Protein AF-A0A8S8Z8A1-F1 (afdb_monomer_lite)

Foldseek 3Di:
DDLPPVVLVVLLVVQVVVQQDDPVPDNGGDPKDKDKDWDAQVDPVCLSVLLSVLVNCVVQDVLQKAWEFEDEFEQDDPVRDTDCVRVLVSLVSSVVSVDQHAAYEYEYQDFDDLVSLVVNCVSSVYDSLRDAYQHDDPDPLCRVVSCVVSCVVVSNCVSNVNDDDPDDVVVVVSVVLVVLLNPQDAADEDEDEDQCLVDCVVCVVVVVVVCVVQSVVSHDYDYHYHNNVCVDPVNVVVVVPPDPPDDDDDDDDDDDDDDDDDDDDDDDDPDDDDDDPDDDDDDDDDDDDDDDDDDDDDDDDDDDDDDDDDDDDDDDDDDDDDDDDDDDDDDDDDDDDDDDDDDDTGMIMMMGD

Secondary structure (DSSP, 8-state):
--IIIIIHHHHHHHHHHHHT--SSS-SSPPS-EEEEE-S-TT-TTTHHHHHHHHHHHHHH-GGGEEEEEEEE--EETTTTEE--HHHHHHHHHHHHTT---SEEEEE-SSPPPHHHHHHHHHHHT--STTEEEE---SSTTHHHHHHHHTTHHHHHHHHHTPPPPS--HHHHHHHHHHHHHHT--SEEEEEEEES-TT-GGGGHHHHHHHHHHHHHTT-EEEEEEEEGGGGSHHHHHHHTTS----S----------PPPPP-------------------------------------------------------------------------------------EEEEE-

Sequence (353 aa):
MQVIPHITDEIQDWIERVAHQSSDGNNGTPDACVIELGGTVGDIESAPFIEALRQFQFRVGRENICFVHVS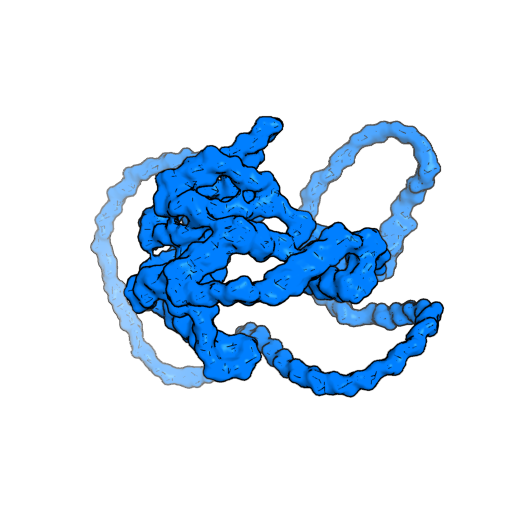LVPVMGPVGEQKTKPTQHTVKELRGLGIIPDILVCRSENPLHDDTRSKLAAFCHVSEEAVVSAHDVSNIYRVPLMFDEQGVSSVLAERFGFELAAERSLLDEWTAMADRVDNVDEEIHIAMVGKYTGLSDSYLSVIKALQHSSYAVNRKLVIDWIESAELDDETGRLRRRGPRQCLGDAQERGRHPRPGGIRKEGNRRQDSRRRVTRGRTRYHTSASASAYKSQQSSSAATCWGWRERTPRSSTRTPRTQPSSSCRKSRRRTWVEPCGSAPSRHRSWWMIAR

Structure (mmCIF, N/CA/C/O backbone):
data_AF-A0A8S8Z8A1-F1
#
_entry.id   AF-A0A8S8Z8A1-F1
#
loop_
_atom_site.group_PDB
_atom_site.id
_atom_site.type_symbol
_atom_site.label_atom_id
_atom_site.label_alt_id
_atom_site.label_comp_id
_atom_site.label_asym_id
_atom_site.label_entity_id
_atom_site.label_seq_id
_atom_site.pdbx_PDB_ins_code
_atom_site.Cartn_x
_atom_site.Cartn_y
_atom_site.Cartn_z
_atom_site.occupancy
_atom_site.B_iso_or_equiv
_atom_site.auth_seq_id
_atom_site.auth_comp_id
_atom_site.auth_asym_id
_atom_site.auth_atom_id
_atom_site.pdbx_PDB_model_num
ATOM 1 N N . MET A 1 1 ? -4.676 32.050 15.147 1.00 73.06 1 MET A N 1
ATOM 2 C CA . MET A 1 1 ? -4.643 30.809 14.353 1.00 73.06 1 MET A CA 1
ATOM 3 C C . MET A 1 1 ? -3.601 29.892 14.977 1.00 73.06 1 MET A C 1
ATOM 5 O O . MET A 1 1 ? -2.514 30.360 15.299 1.00 73.06 1 MET A O 1
ATOM 9 N N . GLN A 1 2 ? -3.989 28.659 15.283 1.00 90.31 2 GLN A N 1
ATOM 10 C CA . GLN A 1 2 ? -3.219 27.647 16.019 1.00 90.31 2 GLN A CA 1
ATOM 11 C C . GLN A 1 2 ? -3.341 26.319 15.269 1.00 90.31 2 GLN A C 1
ATOM 13 O O . GLN A 1 2 ? -4.332 26.133 14.568 1.00 90.31 2 GLN A O 1
ATOM 18 N N . VAL A 1 3 ? -2.388 25.397 15.447 1.00 89.69 3 VAL A N 1
ATOM 19 C CA . VAL A 1 3 ? -2.446 24.069 14.804 1.00 89.69 3 VAL A CA 1
ATOM 20 C C . VAL A 1 3 ? -3.729 23.333 15.195 1.00 89.69 3 VAL A C 1
ATOM 22 O O . VAL A 1 3 ? -4.469 22.891 14.328 1.00 89.69 3 VAL A O 1
ATOM 25 N N . ILE A 1 4 ? -4.041 23.297 16.488 1.00 92.31 4 ILE A N 1
ATOM 26 C CA . ILE A 1 4 ? -5.303 22.764 17.002 1.00 92.31 4 ILE A CA 1
ATOM 27 C C . ILE A 1 4 ? -6.127 23.952 17.526 1.00 92.31 4 ILE A C 1
ATOM 29 O O . ILE A 1 4 ? -5.567 24.777 18.254 1.00 92.31 4 ILE A O 1
ATOM 33 N N . PRO A 1 5 ? -7.416 24.092 17.174 1.00 93.19 5 PRO A N 1
ATOM 34 C CA . PRO A 1 5 ? -8.170 23.225 16.266 1.00 93.19 5 PRO A CA 1
ATOM 35 C C . PRO A 1 5 ? -8.083 23.659 14.787 1.00 93.19 5 PRO A C 1
ATOM 37 O O . PRO A 1 5 ? -8.370 22.872 13.904 1.00 93.19 5 PRO A O 1
ATOM 40 N N . HIS A 1 6 ? -7.619 24.877 14.481 1.00 96.00 6 HIS A N 1
ATOM 41 C CA . HIS A 1 6 ? -7.797 25.471 13.146 1.00 96.00 6 HIS A CA 1
ATOM 42 C C . HIS A 1 6 ? -7.207 24.663 11.974 1.00 96.00 6 HIS A C 1
ATOM 44 O O . HIS A 1 6 ? -7.837 24.596 10.931 1.00 96.00 6 HIS A O 1
ATOM 50 N N . ILE A 1 7 ? -6.010 24.072 12.093 1.00 95.81 7 ILE A N 1
ATOM 51 C CA . ILE A 1 7 ? -5.450 23.253 10.997 1.00 95.81 7 ILE A CA 1
ATOM 52 C C . ILE A 1 7 ? -6.121 21.880 10.960 1.00 95.81 7 ILE A C 1
ATOM 54 O O . ILE A 1 7 ? -6.393 21.358 9.883 1.00 95.81 7 ILE A O 1
ATOM 58 N N . THR A 1 8 ? -6.392 21.294 12.127 1.00 96.25 8 THR A N 1
ATOM 59 C CA . THR A 1 8 ? -7.046 19.985 12.214 1.00 96.25 8 THR A CA 1
ATOM 60 C C . THR A 1 8 ? -8.482 20.027 11.704 1.00 96.25 8 THR A C 1
ATOM 62 O O . THR A 1 8 ? -8.920 19.056 11.096 1.00 96.25 8 THR A O 1
ATOM 65 N N . ASP A 1 9 ? -9.194 21.135 11.900 1.00 96.50 9 ASP A N 1
ATOM 66 C CA . ASP A 1 9 ? -10.550 21.352 11.390 1.00 96.50 9 ASP A CA 1
ATOM 67 C C . ASP A 1 9 ? -10.538 21.468 9.863 1.00 96.50 9 ASP A C 1
ATOM 69 O O . ASP A 1 9 ? -11.263 20.742 9.198 1.00 96.50 9 ASP A O 1
ATOM 73 N N . GLU A 1 10 ? -9.632 22.267 9.287 1.00 97.19 10 GLU A N 1
ATOM 74 C CA . GLU A 1 10 ? -9.506 22.388 7.825 1.00 97.19 10 GLU A CA 1
ATOM 75 C C . GLU A 1 10 ? -9.173 21.048 7.146 1.00 97.19 10 GLU A C 1
ATOM 77 O O . GLU A 1 10 ? -9.651 20.770 6.045 1.00 97.19 10 GLU A O 1
ATOM 82 N N . ILE A 1 11 ? -8.369 20.194 7.796 1.00 96.31 11 ILE A N 1
ATOM 83 C CA . ILE A 1 11 ? -8.084 18.836 7.306 1.00 96.31 11 ILE A CA 1
ATOM 84 C C . ILE A 1 11 ? -9.351 17.969 7.353 1.00 96.31 11 ILE A C 1
ATOM 86 O O . ILE A 1 11 ? -9.660 17.307 6.363 1.00 96.31 11 ILE A O 1
ATOM 90 N N . GLN A 1 12 ? -10.086 17.978 8.471 1.00 95.88 12 GLN A N 1
ATOM 91 C CA . GLN A 1 12 ? -11.334 17.218 8.630 1.00 95.88 12 GLN A CA 1
ATOM 92 C C . GLN A 1 12 ? -12.384 17.648 7.599 1.00 95.88 12 GLN A C 1
ATOM 94 O O . GLN A 1 12 ? -12.937 16.811 6.890 1.00 95.88 12 GLN A O 1
ATOM 99 N N . ASP A 1 13 ? -12.586 18.952 7.440 1.00 96.19 13 ASP A N 1
ATOM 100 C CA . ASP A 1 13 ? -13.569 19.509 6.513 1.00 96.19 13 ASP A CA 1
ATOM 101 C C . ASP A 1 13 ? -13.181 19.235 5.048 1.00 96.19 13 ASP A C 1
ATOM 103 O O . ASP A 1 13 ? -14.040 19.070 4.177 1.00 96.19 13 ASP A O 1
ATOM 107 N N . TRP A 1 14 ? -11.877 19.153 4.743 1.00 95.75 14 TRP A N 1
ATOM 108 C CA . TRP A 1 14 ? -11.411 18.721 3.425 1.00 95.75 14 TRP A CA 1
ATOM 109 C C . TRP A 1 14 ? -11.713 17.246 3.161 1.00 95.75 14 TRP A C 1
ATOM 111 O O . TRP A 1 14 ? -12.177 16.927 2.066 1.00 95.75 14 TRP A O 1
ATOM 121 N N . ILE A 1 15 ? -11.495 16.379 4.153 1.00 94.44 15 ILE A N 1
ATOM 122 C CA . ILE A 1 15 ? -11.811 14.949 4.071 1.00 94.44 15 ILE A CA 1
ATOM 123 C C . ILE A 1 15 ? -13.308 14.742 3.808 1.00 94.44 15 ILE A C 1
ATOM 125 O O . ILE A 1 15 ? -13.654 14.080 2.833 1.00 94.44 15 ILE A O 1
ATOM 129 N N . GLU A 1 16 ? -14.190 15.359 4.601 1.00 92.31 16 GLU A N 1
ATOM 130 C CA . GLU A 1 16 ? -15.650 15.238 4.428 1.00 92.31 16 GLU A CA 1
ATOM 131 C C . GLU A 1 16 ? -16.099 15.716 3.045 1.00 92.31 16 GLU A C 1
ATOM 133 O O . GLU A 1 16 ? -16.872 15.056 2.349 1.00 92.31 16 GLU A O 1
ATOM 138 N N . ARG A 1 17 ? -15.570 16.859 2.598 1.00 92.56 17 ARG A N 1
ATOM 139 C CA . ARG A 1 17 ? -15.921 17.418 1.294 1.00 92.56 17 ARG A CA 1
ATOM 140 C C . ARG A 1 17 ? -15.536 16.494 0.140 1.00 92.56 17 ARG A C 1
ATOM 142 O O . ARG A 1 17 ? -16.286 16.428 -0.829 1.00 92.56 17 ARG A O 1
ATOM 149 N N . VAL A 1 18 ? -14.378 15.836 0.207 1.00 91.44 18 VAL A N 1
ATOM 150 C CA . VAL A 1 18 ? -13.929 14.902 -0.840 1.00 91.44 18 VAL A CA 1
ATOM 151 C C . VAL A 1 18 ? -14.685 13.578 -0.759 1.00 91.44 18 VAL A C 1
ATOM 153 O O . VAL A 1 18 ? -15.031 13.035 -1.803 1.00 91.44 18 VAL A O 1
ATOM 156 N N . ALA A 1 19 ? -15.016 13.100 0.443 1.00 90.69 19 ALA A N 1
ATOM 157 C CA . ALA A 1 19 ? -15.813 11.887 0.628 1.00 90.69 19 ALA A CA 1
ATOM 158 C C . ALA A 1 19 ? -17.196 11.979 -0.042 1.00 90.69 19 ALA A C 1
ATOM 160 O O . ALA A 1 19 ? -17.712 10.977 -0.522 1.00 90.69 19 ALA A O 1
ATOM 161 N N . HIS A 1 20 ? -17.766 13.185 -0.155 1.00 88.94 20 HIS A N 1
ATOM 162 C CA . HIS A 1 20 ? -19.041 13.417 -0.841 1.00 88.94 20 HIS A CA 1
ATOM 163 C C . HIS A 1 20 ? -18.931 13.741 -2.341 1.00 88.94 20 HIS A C 1
ATOM 165 O O . HIS A 1 20 ? -19.949 13.984 -2.989 1.00 88.94 20 HIS A O 1
ATOM 171 N N . GLN A 1 21 ? -17.725 13.772 -2.912 1.00 87.94 21 GLN A N 1
ATOM 172 C CA . GLN A 1 21 ? -17.521 14.061 -4.332 1.00 87.94 21 GLN A CA 1
ATOM 173 C C . GLN A 1 21 ? -17.281 12.778 -5.117 1.00 87.94 21 GLN A C 1
ATOM 175 O O . GLN A 1 21 ? -16.250 12.127 -4.952 1.00 87.94 21 GLN A O 1
ATOM 180 N N . SER A 1 22 ? -18.193 12.446 -6.034 1.00 86.38 22 SER A N 1
ATOM 181 C CA . SER A 1 22 ? -17.926 11.356 -6.967 1.00 86.38 22 SER A CA 1
ATOM 182 C C . SER A 1 22 ? -16.870 11.735 -8.003 1.00 86.38 22 SER A C 1
ATOM 184 O O . SER A 1 22 ? -16.839 12.852 -8.525 1.00 86.38 22 SER A O 1
ATOM 186 N N . SER A 1 23 ? -16.029 10.760 -8.337 1.00 80.25 23 SER A N 1
ATOM 187 C CA . SER A 1 23 ? -15.010 10.858 -9.385 1.00 80.25 23 SER A CA 1
ATOM 188 C C . SER A 1 23 ? -15.407 10.160 -10.691 1.00 80.25 23 SER A C 1
ATOM 190 O O . SER A 1 23 ? -14.777 10.398 -11.720 1.00 80.25 23 SER A O 1
ATOM 192 N N . ASP A 1 24 ? -16.460 9.338 -10.680 1.00 80.62 24 ASP A N 1
ATOM 193 C CA . ASP A 1 24 ? -16.900 8.526 -11.826 1.00 80.62 24 ASP A CA 1
ATOM 194 C C . ASP A 1 24 ? -17.869 9.262 -12.775 1.00 80.62 24 ASP A C 1
ATOM 196 O O . ASP A 1 24 ? -18.303 8.711 -13.786 1.00 80.62 24 ASP A O 1
ATOM 200 N N . GLY A 1 25 ? -18.188 10.524 -12.472 1.00 73.69 25 GLY A N 1
ATOM 201 C CA . GLY A 1 25 ? -19.137 11.337 -13.235 1.00 73.69 25 GLY A CA 1
ATOM 202 C C . GLY A 1 25 ? -20.608 11.041 -12.931 1.00 73.69 25 GLY A C 1
ATOM 203 O O . GLY A 1 25 ? -21.478 11.692 -13.510 1.00 73.69 25 GLY A O 1
ATOM 204 N N . ASN A 1 26 ? -20.899 10.114 -12.016 1.00 76.50 26 ASN A N 1
ATOM 205 C CA . ASN A 1 26 ? -22.233 9.924 -11.470 1.00 76.50 26 ASN A CA 1
ATOM 206 C C . ASN A 1 26 ? -22.501 10.966 -10.375 1.00 76.50 26 ASN A C 1
ATOM 208 O O . ASN A 1 26 ? -21.620 11.331 -9.603 1.00 76.50 26 ASN A O 1
ATOM 212 N N . ASN A 1 27 ? -23.750 11.416 -10.253 1.00 78.12 27 ASN A N 1
ATOM 213 C CA . ASN A 1 27 ? -24.187 12.332 -9.188 1.00 78.12 27 ASN A CA 1
ATOM 214 C C . ASN A 1 27 ? -24.388 11.630 -7.822 1.00 78.12 27 ASN A C 1
ATOM 216 O O . ASN A 1 27 ? -25.096 12.154 -6.962 1.00 78.12 27 ASN A O 1
ATOM 220 N N . GLY A 1 28 ? -23.833 10.429 -7.643 1.00 82.69 28 GLY A N 1
ATOM 221 C CA . GLY A 1 28 ? -23.935 9.658 -6.405 1.00 82.69 28 GLY A CA 1
ATOM 222 C C . GLY A 1 28 ? -22.901 10.081 -5.363 1.00 82.69 28 GLY A C 1
ATOM 223 O O . GLY A 1 28 ? -21.891 10.700 -5.688 1.00 82.69 28 GLY A O 1
ATOM 224 N N . THR A 1 29 ? -23.148 9.721 -4.108 1.00 86.19 29 THR A N 1
ATOM 225 C CA . THR A 1 29 ? -22.142 9.800 -3.042 1.00 86.19 29 THR A CA 1
ATOM 226 C C . THR A 1 29 ? -21.341 8.494 -3.041 1.00 86.19 29 THR A C 1
ATOM 228 O O . THR A 1 29 ? -21.973 7.438 -3.058 1.00 86.19 29 THR A O 1
ATOM 231 N N . PRO A 1 30 ? -19.997 8.529 -3.031 1.00 90.50 30 PRO A N 1
ATOM 232 C CA . PRO A 1 30 ? -19.179 7.332 -2.833 1.00 90.50 30 PRO A CA 1
ATOM 233 C C . PRO A 1 30 ? -19.536 6.587 -1.538 1.00 90.50 30 PRO A C 1
ATOM 235 O O . PRO A 1 30 ? -19.766 7.223 -0.514 1.00 90.50 30 PRO A O 1
ATOM 238 N N . ASP A 1 31 ? -19.522 5.250 -1.565 1.00 88.69 31 ASP A N 1
ATOM 239 C CA . ASP A 1 31 ? -19.760 4.421 -0.368 1.00 88.69 31 ASP A CA 1
ATOM 240 C C . ASP A 1 31 ? -18.548 4.344 0.571 1.00 88.69 31 ASP A C 1
ATOM 242 O O . ASP A 1 31 ? -18.681 3.970 1.733 1.00 88.69 31 ASP A O 1
ATOM 246 N N . ALA A 1 32 ? -17.350 4.626 0.055 1.00 90.56 32 ALA A N 1
ATOM 247 C CA . ALA A 1 32 ? -16.116 4.634 0.825 1.00 90.56 32 ALA A CA 1
ATOM 248 C C . ALA A 1 32 ? -15.099 5.609 0.217 1.00 90.56 32 ALA A C 1
ATOM 250 O O . ALA A 1 32 ? -14.946 5.713 -1.002 1.00 90.56 32 ALA A O 1
ATOM 251 N N . CYS A 1 33 ? -14.349 6.280 1.085 1.00 92.69 33 CYS A N 1
ATOM 252 C CA . CYS A 1 33 ? -13.247 7.170 0.757 1.00 92.69 33 CYS A CA 1
ATOM 253 C C . CYS A 1 33 ? -11.943 6.605 1.331 1.00 92.69 33 CYS A C 1
ATOM 255 O O . CYS A 1 33 ? -11.821 6.395 2.538 1.00 92.69 33 CYS A O 1
ATOM 257 N N . VAL A 1 34 ? -10.952 6.373 0.467 1.00 93.62 34 VAL A N 1
ATOM 258 C CA . VAL A 1 34 ? -9.608 5.948 0.880 1.00 93.62 34 VAL A CA 1
ATOM 259 C C . VAL A 1 34 ? -8.690 7.166 0.936 1.00 93.62 34 VAL A C 1
ATOM 261 O O . VAL A 1 34 ? -8.478 7.846 -0.065 1.00 93.62 34 VAL A O 1
ATOM 264 N N . ILE A 1 35 ? -8.123 7.423 2.108 1.00 94.12 35 ILE A N 1
ATOM 265 C CA . ILE A 1 35 ? -7.247 8.552 2.408 1.00 94.12 35 ILE A CA 1
ATOM 266 C C . ILE A 1 35 ? -5.866 8.001 2.737 1.00 94.12 35 ILE A C 1
ATOM 268 O O . ILE A 1 35 ? -5.677 7.309 3.736 1.00 94.12 35 ILE A O 1
ATOM 272 N N . GLU A 1 36 ? -4.885 8.314 1.899 1.00 94.81 36 GLU A N 1
ATOM 273 C CA . GLU A 1 36 ? -3.490 7.975 2.165 1.00 94.81 36 GLU A CA 1
ATOM 274 C C . GLU A 1 36 ? -2.822 9.081 2.987 1.00 94.81 36 GLU A C 1
ATOM 276 O O . GLU A 1 36 ? -2.882 10.260 2.630 1.00 94.81 36 GLU A O 1
ATOM 281 N N . LEU A 1 37 ? -2.135 8.700 4.063 1.00 91.12 37 LEU A N 1
ATOM 282 C CA . LEU A 1 37 ? -1.271 9.607 4.810 1.00 91.12 37 LEU A CA 1
ATOM 283 C C . LEU A 1 37 ? 0.181 9.391 4.385 1.00 91.12 37 LEU A C 1
ATOM 285 O O . LEU A 1 37 ? 0.780 8.347 4.654 1.00 91.12 37 LEU A O 1
ATOM 289 N N . GLY A 1 38 ? 0.738 10.398 3.714 1.00 87.75 38 GLY A N 1
ATOM 290 C CA . GLY A 1 38 ? 2.160 10.450 3.394 1.00 87.75 38 GLY A CA 1
ATOM 291 C C . GLY A 1 38 ? 3.022 10.736 4.628 1.00 87.75 38 GLY A C 1
ATOM 292 O O . GLY A 1 38 ? 2.554 11.305 5.612 1.00 87.75 38 GLY A O 1
ATOM 293 N N . GLY A 1 39 ? 4.305 10.382 4.550 1.00 87.69 39 GLY A N 1
ATOM 294 C CA . GLY A 1 39 ? 5.253 10.505 5.666 1.00 87.69 39 GLY A CA 1
ATOM 295 C C . GLY A 1 39 ? 5.332 9.231 6.507 1.00 87.69 39 GLY A C 1
ATOM 296 O O . GLY A 1 39 ? 4.850 8.184 6.085 1.00 87.69 39 GLY A O 1
ATOM 297 N N . THR A 1 40 ? 5.973 9.299 7.675 1.00 88.94 40 THR A N 1
ATOM 298 C CA . THR A 1 40 ? 6.031 8.182 8.630 1.00 88.94 40 THR A CA 1
ATOM 299 C C . THR A 1 40 ? 5.364 8.584 9.940 1.00 88.94 40 THR A C 1
ATOM 301 O O . THR A 1 40 ? 5.411 9.743 10.360 1.00 88.94 40 THR A O 1
ATOM 304 N N . VAL A 1 41 ? 4.740 7.623 10.621 1.00 87.69 41 VAL A N 1
ATOM 305 C CA . VAL A 1 41 ? 4.292 7.832 12.004 1.00 87.69 41 VAL A CA 1
ATOM 306 C C . VAL A 1 41 ? 5.507 8.074 12.895 1.00 87.69 41 VAL A C 1
ATOM 308 O O . VAL A 1 41 ? 6.480 7.326 12.826 1.00 87.69 41 VAL A O 1
ATOM 311 N N . GLY A 1 42 ? 5.419 9.128 13.705 1.00 85.62 42 GLY A N 1
ATOM 312 C CA . GLY A 1 42 ? 6.501 9.620 14.559 1.00 85.62 42 GLY A CA 1
ATOM 313 C C . GLY A 1 42 ? 7.259 10.819 13.991 1.00 85.62 42 GLY A C 1
ATOM 314 O O . GLY A 1 42 ? 7.943 11.519 14.739 1.00 85.62 42 GLY A O 1
ATOM 315 N N . ASP A 1 43 ? 7.078 11.127 12.704 1.00 91.50 43 ASP A N 1
ATOM 316 C CA . ASP A 1 43 ? 7.641 12.337 12.108 1.00 91.50 43 ASP A CA 1
ATOM 317 C C . ASP A 1 43 ? 6.838 13.580 12.522 1.00 91.50 43 ASP A C 1
ATOM 319 O O . ASP A 1 43 ? 5.605 13.563 12.618 1.00 91.50 43 ASP A O 1
ATOM 323 N N . ILE A 1 44 ? 7.542 14.698 12.734 1.00 91.19 44 ILE A N 1
ATOM 324 C CA . ILE A 1 44 ? 6.928 15.970 13.151 1.00 91.19 44 ILE A CA 1
ATOM 325 C C . ILE A 1 44 ? 5.951 16.523 12.106 1.00 91.19 44 ILE A C 1
ATOM 327 O O . ILE A 1 44 ? 5.020 17.245 12.460 1.00 91.19 44 ILE A O 1
ATOM 331 N N . GLU A 1 45 ? 6.151 16.181 10.830 1.00 93.00 45 GLU A N 1
ATOM 332 C CA . GLU A 1 45 ? 5.289 16.608 9.725 1.00 93.00 45 GLU A CA 1
ATOM 333 C C . GLU A 1 45 ? 3.934 15.890 9.746 1.00 93.00 45 GLU A C 1
ATOM 335 O O . GLU A 1 45 ? 2.926 16.469 9.343 1.00 93.00 45 GLU A O 1
ATOM 340 N N . SER A 1 46 ? 3.896 14.658 10.263 1.00 90.94 46 SER A N 1
ATOM 341 C CA . SER A 1 46 ? 2.700 13.810 10.315 1.00 90.94 46 SER A CA 1
ATOM 342 C C . SER A 1 46 ? 1.775 14.154 11.488 1.00 90.94 46 SER A C 1
ATOM 344 O O . SER A 1 46 ? 0.593 13.808 11.469 1.00 90.94 46 SER A O 1
ATOM 346 N N . ALA A 1 47 ? 2.284 14.836 12.521 1.00 92.00 47 ALA A N 1
ATOM 347 C CA . ALA A 1 47 ? 1.555 15.075 13.768 1.00 92.00 47 ALA A CA 1
ATOM 348 C C . ALA A 1 47 ? 0.204 15.808 13.594 1.00 92.00 47 ALA A C 1
ATOM 350 O O . ALA A 1 47 ? -0.777 15.351 14.186 1.00 92.00 47 ALA A O 1
ATOM 351 N N . PRO A 1 48 ? 0.085 16.884 12.781 1.00 94.19 48 PRO A N 1
ATOM 352 C CA . PRO A 1 48 ? -1.202 17.550 12.567 1.00 94.19 48 PRO A CA 1
ATOM 353 C C . PRO A 1 48 ? -2.237 16.644 11.893 1.00 94.19 48 PRO A C 1
ATOM 355 O O . PRO A 1 48 ? -3.414 16.702 12.234 1.00 94.19 48 PRO A O 1
ATOM 358 N N . PHE A 1 49 ? -1.803 15.788 10.966 1.00 95.19 49 PHE A N 1
ATOM 359 C CA . PHE A 1 49 ? -2.692 14.866 10.266 1.00 95.19 49 PHE A CA 1
ATOM 360 C C . PHE A 1 49 ? -3.189 13.757 11.191 1.00 95.19 49 PHE A C 1
ATOM 362 O O . PHE A 1 49 ? -4.386 13.502 11.239 1.00 95.19 49 PHE A O 1
ATOM 369 N N . ILE A 1 50 ? -2.299 13.145 11.979 1.00 94.44 50 ILE A N 1
ATOM 370 C CA . ILE A 1 50 ? -2.692 12.119 12.952 1.00 94.44 50 ILE A CA 1
ATOM 371 C C . ILE A 1 50 ? -3.681 12.687 13.974 1.00 94.44 50 ILE A C 1
ATOM 373 O O . ILE A 1 50 ? -4.681 12.041 14.269 1.00 94.44 50 ILE A O 1
ATOM 377 N N . GLU A 1 51 ? -3.463 13.908 14.467 1.00 95.56 51 GLU A N 1
ATOM 378 C CA . GLU A 1 51 ? -4.417 14.547 15.379 1.00 95.56 51 GLU A CA 1
ATOM 379 C C . GLU A 1 51 ? -5.764 14.844 14.702 1.00 95.56 51 GLU A C 1
ATOM 381 O O . GLU A 1 51 ? -6.809 14.607 15.308 1.00 95.56 51 GLU A O 1
ATOM 386 N N . ALA A 1 52 ? -5.762 15.306 13.447 1.00 96.25 52 ALA A N 1
ATOM 387 C CA . ALA A 1 52 ? -6.991 15.525 12.687 1.00 96.25 52 ALA A CA 1
ATOM 388 C C . ALA A 1 52 ? -7.783 14.221 12.515 1.00 96.25 52 ALA A C 1
ATOM 390 O O . ALA A 1 52 ? -8.971 14.189 12.817 1.00 96.25 52 ALA A O 1
ATOM 391 N N . LEU A 1 53 ? -7.125 13.125 12.119 1.00 95.38 53 LEU A N 1
ATOM 392 C CA . LEU A 1 53 ? -7.762 11.812 11.972 1.00 95.38 53 LEU A CA 1
ATOM 393 C C . LEU A 1 53 ? -8.233 11.242 13.315 1.00 95.38 53 LEU A C 1
ATOM 395 O O . LEU A 1 53 ? -9.296 10.623 13.404 1.00 95.38 53 LEU A O 1
ATOM 399 N N . ARG A 1 54 ? -7.469 11.489 14.386 1.00 95.06 54 ARG A N 1
ATOM 400 C CA . ARG A 1 54 ? -7.855 11.106 15.743 1.00 95.06 54 ARG A CA 1
ATOM 401 C C . ARG A 1 54 ? -9.147 11.803 16.155 1.00 95.06 54 ARG A C 1
ATOM 403 O O . ARG A 1 54 ? -9.995 11.136 16.733 1.00 95.06 54 ARG A O 1
ATOM 410 N N . GLN A 1 55 ? -9.297 13.101 15.890 1.00 95.75 55 GLN A N 1
ATOM 411 C CA . GLN A 1 55 ? -10.536 13.845 16.155 1.00 95.75 55 GLN A CA 1
ATOM 412 C C . GLN A 1 55 ? -11.672 13.388 15.236 1.00 95.75 55 GLN A C 1
ATOM 414 O O . GLN A 1 55 ? -12.786 13.152 15.707 1.00 95.75 55 GLN A O 1
ATOM 419 N N . PHE A 1 56 ? -11.361 13.177 13.957 1.00 95.75 56 PHE A N 1
ATOM 420 C CA . PHE A 1 56 ? -12.315 12.759 12.939 1.00 95.75 56 PHE A CA 1
ATOM 421 C C . PHE A 1 56 ? -13.023 11.454 13.301 1.00 95.75 56 PHE A C 1
ATOM 423 O O . PHE A 1 56 ? -14.240 11.378 13.178 1.00 95.75 56 PHE A O 1
ATOM 430 N N . GLN A 1 57 ? -12.302 10.469 13.858 1.00 94.56 57 GLN A N 1
ATOM 431 C CA . GLN A 1 57 ? -12.886 9.189 14.288 1.00 94.56 57 GLN A CA 1
ATOM 432 C C . GLN A 1 57 ? -14.069 9.358 15.263 1.00 94.56 57 GLN A C 1
ATOM 434 O O . GLN A 1 57 ? -14.969 8.525 15.301 1.00 94.56 57 GLN A O 1
ATOM 439 N N . PHE A 1 58 ? -14.062 10.418 16.083 1.00 93.56 58 PHE A N 1
ATOM 440 C CA . PHE A 1 58 ? -15.147 10.713 17.023 1.00 93.56 58 PHE A CA 1
ATOM 441 C C . PHE A 1 58 ? -16.277 11.503 16.370 1.00 93.56 58 PHE A C 1
ATOM 443 O O . PHE A 1 58 ? -17.414 11.406 16.818 1.00 93.56 58 PHE A O 1
ATOM 450 N N . ARG A 1 59 ? -15.961 12.284 15.332 1.00 93.38 59 ARG A N 1
ATOM 451 C CA . ARG A 1 59 ? -16.935 13.055 14.563 1.00 93.38 59 ARG A CA 1
ATOM 452 C C . ARG A 1 59 ? -17.813 12.139 13.707 1.00 93.38 59 ARG A C 1
ATOM 454 O O . ARG A 1 59 ? -19.025 12.321 13.711 1.00 93.38 59 ARG A O 1
ATOM 461 N N . VAL A 1 60 ? -17.215 11.158 13.025 1.00 92.25 60 VAL A N 1
ATOM 462 C CA . VAL A 1 60 ? -17.944 10.236 12.128 1.00 92.25 60 VAL A CA 1
ATOM 463 C C . VAL A 1 60 ? -18.434 8.953 12.801 1.00 92.25 60 VAL A C 1
ATOM 465 O O . VAL A 1 60 ? -19.302 8.285 12.254 1.00 92.25 60 VAL A O 1
ATOM 468 N N . GLY A 1 61 ? -17.917 8.608 13.984 1.00 92.31 61 GLY A N 1
ATOM 469 C CA . GLY A 1 61 ? -18.215 7.338 14.657 1.00 92.31 61 GLY A CA 1
ATOM 470 C C . GLY A 1 61 ? -17.220 6.230 14.294 1.00 92.31 61 GLY A C 1
ATOM 471 O O . GLY A 1 61 ? -16.582 6.254 13.241 1.00 92.31 61 GLY A O 1
ATOM 472 N N . ARG A 1 62 ? -17.044 5.246 15.188 1.00 87.81 62 ARG A N 1
ATOM 473 C CA . ARG A 1 62 ? -16.026 4.183 15.013 1.00 87.81 62 ARG A CA 1
ATOM 474 C C . ARG A 1 62 ? -16.395 3.184 13.914 1.00 87.81 62 ARG A C 1
ATOM 476 O O . ARG A 1 62 ? -15.513 2.547 13.347 1.00 87.81 62 ARG A O 1
ATOM 483 N N . GLU A 1 63 ? -17.681 3.043 13.641 1.00 90.31 63 GLU A N 1
ATOM 484 C CA . GLU A 1 63 ? -18.268 2.192 12.612 1.00 90.31 63 GLU A CA 1
ATOM 485 C C . GLU A 1 63 ? -18.060 2.741 11.191 1.00 90.31 63 GLU A C 1
ATOM 487 O O . GLU A 1 63 ? -18.049 1.971 10.237 1.00 90.31 63 GLU A O 1
ATOM 492 N N . ASN A 1 64 ? -17.806 4.049 11.053 1.00 92.75 64 ASN A N 1
ATOM 493 C CA . ASN A 1 64 ? -17.617 4.721 9.761 1.00 92.75 64 ASN A CA 1
ATOM 494 C C . ASN A 1 64 ? -16.139 5.014 9.452 1.00 92.75 64 ASN A C 1
ATOM 496 O O . ASN A 1 64 ? -15.817 5.749 8.522 1.00 92.75 64 ASN A O 1
ATOM 500 N N . ILE A 1 65 ? -15.212 4.438 10.224 1.00 94.38 65 ILE A N 1
ATOM 501 C CA . ILE A 1 65 ? -13.772 4.626 10.035 1.00 94.38 65 ILE A CA 1
ATOM 502 C C . ILE A 1 65 ? -12.988 3.337 10.298 1.00 94.38 65 ILE A C 1
ATOM 504 O O . ILE A 1 65 ? -13.214 2.625 11.282 1.00 94.38 65 ILE A O 1
ATOM 508 N N . CYS A 1 66 ? -12.025 3.064 9.421 1.00 95.56 66 CYS A N 1
ATOM 509 C CA . CYS A 1 66 ? -11.080 1.959 9.525 1.00 95.56 66 CYS A CA 1
ATOM 510 C C . CYS A 1 66 ? -9.646 2.472 9.339 1.00 95.56 66 CYS A C 1
ATOM 512 O O . CYS A 1 66 ? -9.304 3.061 8.308 1.00 95.56 66 CYS A O 1
ATOM 514 N N . PHE A 1 67 ? -8.788 2.214 10.324 1.00 96.31 67 PHE A N 1
ATOM 515 C CA . PHE A 1 67 ? -7.368 2.555 10.281 1.00 96.31 67 PHE A CA 1
ATOM 516 C C . PHE A 1 67 ? -6.531 1.367 9.799 1.00 96.31 67 PHE A C 1
ATOM 518 O O . PHE A 1 67 ? -6.478 0.331 10.463 1.00 96.31 67 PHE A O 1
ATOM 525 N N . VAL A 1 68 ? -5.817 1.530 8.681 1.00 97.12 68 VAL A N 1
ATOM 526 C CA . VAL A 1 68 ? -4.925 0.505 8.121 1.00 97.12 68 VAL A CA 1
ATOM 527 C C . VAL A 1 68 ? -3.466 0.922 8.314 1.00 97.12 68 VAL A C 1
ATOM 529 O O . VAL A 1 68 ? -2.972 1.868 7.696 1.00 97.12 68 VAL A O 1
ATOM 532 N N . HIS A 1 69 ? -2.755 0.187 9.171 1.00 97.12 69 HIS A N 1
ATOM 533 C CA . HIS A 1 69 ? -1.337 0.398 9.450 1.00 97.12 69 HIS A CA 1
ATOM 534 C C . HIS A 1 69 ? -0.433 -0.385 8.526 1.00 97.12 69 HIS A C 1
ATOM 536 O O . HIS A 1 69 ? -0.420 -1.608 8.593 1.00 97.12 69 HIS A O 1
ATOM 542 N N . VAL A 1 70 ? 0.395 0.307 7.743 1.00 97.31 70 VAL A N 1
ATOM 543 C CA . VAL A 1 70 ? 1.475 -0.329 6.988 1.00 97.31 70 VAL A CA 1
ATOM 544 C C . VAL A 1 70 ? 2.800 -0.247 7.747 1.00 97.31 70 VAL A C 1
ATOM 546 O O . VAL A 1 70 ? 3.363 0.823 8.003 1.00 97.31 70 VAL A O 1
ATOM 549 N N . SER A 1 71 ? 3.377 -1.409 8.040 1.00 96.56 71 SER A N 1
ATOM 550 C CA . SER A 1 71 ? 4.693 -1.513 8.662 1.00 96.56 71 SER A CA 1
ATOM 551 C C . SER A 1 71 ? 5.584 -2.525 7.958 1.00 96.56 71 SER A C 1
ATOM 553 O O . SER A 1 71 ? 5.118 -3.495 7.380 1.00 96.56 71 SER A O 1
ATOM 555 N N . LEU A 1 72 ? 6.894 -2.312 8.015 1.00 96.75 72 LEU A N 1
ATOM 556 C CA . LEU A 1 72 ? 7.895 -3.229 7.484 1.00 96.75 72 LEU A CA 1
ATOM 557 C C . LEU A 1 72 ? 8.304 -4.262 8.539 1.00 96.75 72 LEU A C 1
ATOM 559 O O . LEU A 1 72 ? 8.798 -3.892 9.609 1.00 96.75 72 LEU A O 1
ATOM 563 N N . VAL A 1 73 ? 8.226 -5.532 8.157 1.00 97.25 73 VAL A N 1
ATOM 564 C CA . VAL A 1 73 ? 8.793 -6.689 8.849 1.00 97.25 73 VAL A CA 1
ATOM 565 C C . VAL A 1 73 ? 10.041 -7.139 8.079 1.00 97.25 73 VAL A C 1
ATOM 567 O O . VAL A 1 73 ? 9.925 -7.817 7.058 1.00 97.25 73 VAL A O 1
ATOM 570 N N . PRO A 1 74 ? 11.251 -6.731 8.505 1.00 94.88 74 PRO A N 1
ATOM 571 C CA . PRO A 1 74 ? 12.468 -7.130 7.816 1.00 94.88 74 PRO A CA 1
ATOM 572 C C . PRO A 1 74 ? 12.802 -8.597 8.102 1.00 94.88 74 PRO A C 1
ATOM 574 O O . PRO A 1 74 ? 12.657 -9.074 9.234 1.00 94.88 74 PRO A O 1
ATOM 577 N N . VAL A 1 75 ? 13.295 -9.275 7.070 1.00 92.75 75 VAL A N 1
ATOM 578 C CA . VAL A 1 75 ? 13.823 -10.640 7.125 1.00 92.75 75 VAL A CA 1
ATOM 579 C C . VAL A 1 75 ? 15.335 -10.550 7.334 1.00 92.75 75 VAL A C 1
ATOM 581 O O . VAL A 1 75 ? 16.018 -9.832 6.605 1.00 92.75 75 VAL A O 1
ATOM 584 N N . MET A 1 76 ? 15.862 -11.210 8.367 1.00 89.25 76 MET A N 1
ATOM 585 C CA . MET A 1 76 ? 17.270 -11.097 8.758 1.00 89.25 76 MET A CA 1
ATOM 586 C C . MET A 1 76 ? 17.991 -12.442 8.731 1.00 89.25 76 MET A C 1
ATOM 588 O O . MET A 1 76 ? 17.505 -13.446 9.252 1.00 89.25 76 MET A O 1
ATOM 592 N N . GLY A 1 77 ? 19.228 -12.399 8.234 1.00 83.31 77 GLY A N 1
ATOM 593 C CA . GLY A 1 77 ? 20.152 -13.526 8.257 1.00 83.31 77 GLY A CA 1
ATOM 594 C C . GLY A 1 77 ? 19.770 -14.664 7.300 1.00 83.31 77 GLY A C 1
ATOM 595 O O . GLY A 1 77 ? 18.697 -14.657 6.704 1.00 83.31 77 GLY A O 1
ATOM 596 N N . PRO A 1 78 ? 20.649 -15.671 7.163 1.00 76.56 78 PRO A N 1
ATOM 597 C CA . PRO A 1 78 ? 20.434 -16.799 6.254 1.00 76.56 78 PRO A CA 1
ATOM 598 C C . PRO A 1 78 ? 19.262 -17.702 6.667 1.00 76.56 78 PRO A C 1
ATOM 600 O O . PRO A 1 78 ? 18.771 -18.474 5.855 1.00 76.56 78 PRO A O 1
ATOM 603 N N . VAL A 1 79 ? 18.814 -17.607 7.923 1.00 79.62 79 VAL A N 1
ATOM 604 C CA . VAL A 1 79 ? 17.699 -18.392 8.476 1.00 79.62 79 VAL A CA 1
ATOM 605 C C . VAL A 1 79 ? 16.320 -17.785 8.193 1.00 79.62 79 VAL A C 1
ATOM 607 O O . VAL A 1 79 ? 15.319 -18.381 8.570 1.00 79.62 79 VAL A O 1
ATOM 610 N N . GLY A 1 80 ? 16.249 -16.607 7.564 1.00 86.69 80 GLY A N 1
ATOM 611 C CA . GLY A 1 80 ? 14.973 -15.987 7.199 1.00 86.69 80 GLY A CA 1
ATOM 612 C C . GLY A 1 80 ? 14.168 -15.442 8.385 1.00 86.69 80 GLY A C 1
ATOM 613 O O . GLY A 1 80 ? 12.943 -15.397 8.326 1.00 86.69 80 GLY A O 1
ATOM 614 N N . GLU A 1 81 ? 14.820 -15.019 9.475 1.00 92.50 81 GLU A N 1
ATOM 615 C CA . GLU A 1 81 ? 14.107 -14.614 10.691 1.00 92.50 81 GLU A CA 1
ATOM 616 C C . GLU A 1 81 ? 13.341 -13.295 10.491 1.00 92.50 81 GLU A C 1
ATOM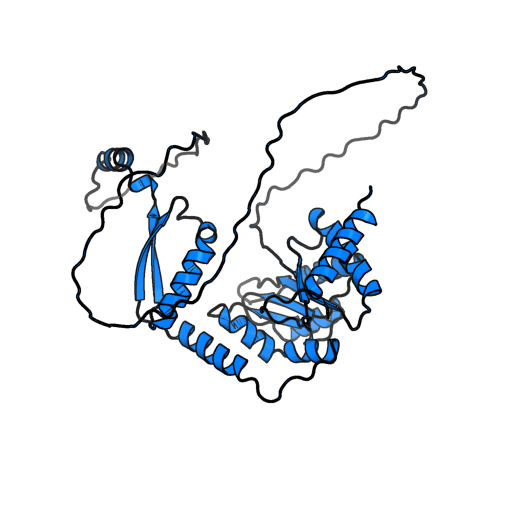 618 O O . GLU A 1 81 ? 13.938 -12.238 10.259 1.00 92.50 81 GLU A O 1
ATOM 623 N N . GLN A 1 82 ? 12.019 -13.340 10.656 1.00 96.38 82 GLN A N 1
ATOM 624 C CA . GLN A 1 82 ? 11.131 -12.182 10.546 1.00 96.38 82 GLN A CA 1
ATOM 625 C C . GLN A 1 82 ? 11.112 -11.363 11.846 1.00 96.38 82 GLN A C 1
ATOM 627 O O . GLN A 1 82 ? 10.694 -11.827 12.911 1.00 96.38 82 GLN A O 1
ATOM 632 N N . LYS A 1 83 ? 11.566 -10.104 11.789 1.00 95.94 83 LYS A N 1
ATOM 633 C CA . LYS A 1 83 ? 11.662 -9.244 12.981 1.00 95.94 83 LYS A CA 1
ATOM 634 C C . LYS A 1 83 ? 10.395 -8.414 13.188 1.00 95.94 83 LYS A C 1
ATOM 636 O O . LYS A 1 83 ? 10.159 -7.431 12.495 1.00 95.94 83 LYS A O 1
ATOM 641 N N . THR A 1 84 ? 9.645 -8.724 14.245 1.00 96.88 84 THR A N 1
ATOM 642 C CA . THR A 1 84 ? 8.386 -8.030 14.590 1.00 96.88 84 THR A CA 1
ATOM 643 C C . THR A 1 84 ? 8.553 -6.726 15.377 1.00 96.88 84 THR A C 1
ATOM 645 O O . THR A 1 84 ? 7.630 -5.916 15.428 1.00 96.88 84 THR A O 1
ATOM 648 N N . LYS A 1 85 ? 9.707 -6.502 16.025 1.00 96.38 85 LYS A N 1
ATOM 649 C CA . LYS A 1 85 ? 9.926 -5.348 16.925 1.00 96.38 85 LYS A CA 1
ATOM 650 C C . LYS A 1 85 ? 9.687 -3.978 16.268 1.00 96.38 85 LYS A C 1
ATOM 652 O O . LYS A 1 85 ? 9.043 -3.151 16.913 1.00 96.38 85 LYS A O 1
ATOM 657 N N . PRO A 1 86 ? 10.149 -3.708 15.026 1.00 95.31 86 PRO A N 1
ATOM 658 C CA . PRO A 1 86 ? 9.876 -2.428 14.372 1.00 95.31 86 PRO A CA 1
ATOM 659 C C . PRO A 1 86 ? 8.374 -2.142 14.268 1.00 95.31 86 PRO A C 1
ATOM 661 O O . PRO A 1 86 ? 7.929 -1.060 14.641 1.00 95.31 86 PRO A O 1
ATOM 664 N N . THR A 1 87 ? 7.584 -3.138 13.860 1.00 97.00 87 THR A N 1
ATOM 665 C CA . THR A 1 87 ? 6.125 -3.024 13.780 1.00 97.00 87 THR A CA 1
ATOM 666 C C . THR A 1 87 ? 5.507 -2.727 15.141 1.00 97.00 87 THR A C 1
ATOM 668 O O . THR A 1 87 ? 4.768 -1.752 15.275 1.00 97.00 87 THR A O 1
ATOM 671 N N . GLN A 1 88 ? 5.895 -3.476 16.177 1.00 96.75 88 GLN A N 1
ATOM 672 C CA . GLN A 1 88 ? 5.401 -3.274 17.544 1.00 96.75 88 GLN A CA 1
ATOM 673 C C . GLN A 1 88 ? 5.656 -1.851 18.064 1.00 96.75 88 GLN A C 1
ATOM 675 O O . GLN A 1 88 ? 4.791 -1.267 18.716 1.00 96.75 88 GLN A O 1
ATOM 680 N N . HIS A 1 89 ? 6.825 -1.272 17.768 1.00 95.06 89 HIS A N 1
ATOM 681 C CA . HIS A 1 89 ? 7.153 0.096 18.175 1.00 95.06 89 HIS A CA 1
ATOM 682 C C . HIS A 1 89 ? 6.280 1.129 17.458 1.00 95.06 89 HIS A C 1
ATOM 684 O O . HIS A 1 89 ? 5.699 1.984 18.121 1.00 95.06 89 HIS A O 1
ATOM 690 N N . THR A 1 90 ? 6.114 1.004 16.137 1.00 94.50 90 THR A N 1
ATOM 691 C CA . THR A 1 90 ? 5.265 1.932 15.366 1.00 94.50 90 THR A CA 1
ATOM 692 C C . THR A 1 90 ? 3.795 1.864 15.790 1.00 94.50 90 THR A C 1
ATOM 694 O O . THR A 1 90 ? 3.140 2.892 15.907 1.00 94.50 90 THR A O 1
ATOM 697 N N . VAL A 1 91 ? 3.274 0.669 16.099 1.00 96.19 91 VAL A N 1
ATOM 698 C CA . VAL A 1 91 ? 1.907 0.511 16.629 1.00 96.19 91 VAL A CA 1
ATOM 699 C C . VAL A 1 91 ? 1.786 1.128 18.023 1.00 96.19 91 VAL A C 1
ATOM 701 O O . VAL A 1 91 ? 0.788 1.770 18.336 1.00 96.19 91 VAL A O 1
ATOM 704 N N . LYS A 1 92 ? 2.790 0.948 18.891 1.00 95.38 92 LYS A N 1
ATOM 705 C CA . LYS A 1 92 ? 2.802 1.578 20.218 1.00 95.38 92 LYS A CA 1
ATOM 706 C C . LYS A 1 92 ? 2.749 3.103 20.112 1.00 95.38 92 LYS A C 1
ATOM 708 O O . LYS A 1 92 ? 2.025 3.724 20.882 1.00 95.38 92 LYS A O 1
ATOM 713 N N . GLU A 1 93 ? 3.497 3.679 19.180 1.00 93.81 93 GLU A N 1
ATOM 714 C CA . GLU A 1 93 ? 3.509 5.119 18.932 1.00 93.81 93 GLU A CA 1
ATOM 715 C C . GLU A 1 93 ? 2.164 5.622 18.410 1.00 93.81 93 GLU A C 1
ATOM 717 O O . GLU A 1 93 ? 1.592 6.529 19.009 1.00 93.81 93 GLU A O 1
ATOM 722 N N . LEU A 1 94 ? 1.598 4.961 17.395 1.00 94.88 94 LEU A N 1
ATOM 723 C CA . LEU A 1 94 ? 0.271 5.293 16.871 1.00 94.88 94 LEU A CA 1
ATOM 724 C C . LEU A 1 94 ? -0.803 5.273 17.975 1.00 94.88 94 LEU A C 1
ATOM 726 O O . LEU A 1 94 ? -1.585 6.215 18.109 1.00 94.88 94 LEU A O 1
ATOM 730 N N . ARG A 1 95 ? -0.790 4.240 18.828 1.00 94.75 95 ARG A N 1
ATOM 731 C CA . ARG A 1 95 ? -1.708 4.138 19.974 1.00 94.75 95 ARG A CA 1
ATOM 732 C C . ARG A 1 95 ? -1.478 5.227 21.011 1.00 94.75 95 ARG A C 1
ATOM 734 O O . ARG A 1 95 ? -2.441 5.720 21.590 1.00 94.75 95 ARG A O 1
ATOM 741 N N . GLY A 1 96 ? -0.226 5.624 21.229 1.00 94.31 96 GLY A N 1
ATOM 742 C CA . GLY A 1 96 ? 0.116 6.770 22.074 1.00 94.31 96 GLY A CA 1
ATOM 743 C C . GLY A 1 96 ? -0.476 8.086 21.561 1.00 94.31 96 GLY A C 1
ATOM 744 O O . GLY A 1 96 ? -0.771 8.969 22.361 1.00 94.31 96 GLY A O 1
ATOM 745 N N . LEU A 1 97 ? -0.715 8.182 20.251 1.00 93.06 97 LEU A N 1
ATOM 746 C CA . LEU A 1 97 ? -1.401 9.293 19.592 1.00 93.06 97 LEU A CA 1
ATOM 747 C C . LEU A 1 97 ? -2.928 9.097 19.519 1.00 93.06 97 LEU A C 1
ATOM 749 O O . LEU A 1 97 ? -3.611 9.870 18.863 1.00 93.06 97 LEU A O 1
ATOM 753 N N . GLY A 1 98 ? -3.490 8.086 20.187 1.00 93.06 98 GLY A N 1
ATOM 754 C CA . GLY A 1 98 ? -4.939 7.872 20.277 1.00 93.06 98 GLY A CA 1
ATOM 755 C C . GLY A 1 98 ? -5.583 7.220 19.050 1.00 93.06 98 GLY A C 1
ATOM 756 O O . GLY A 1 98 ? -6.809 7.255 18.926 1.00 93.06 98 GLY A O 1
ATOM 757 N N . ILE A 1 99 ? -4.788 6.617 18.161 1.00 94.38 99 ILE A N 1
ATOM 758 C CA . ILE A 1 99 ? -5.281 5.813 17.038 1.00 94.38 99 ILE A CA 1
ATOM 759 C C . ILE A 1 99 ? -4.900 4.349 17.265 1.00 94.38 99 ILE A C 1
ATOM 761 O O . ILE A 1 99 ? -3.739 4.009 17.489 1.00 94.38 99 ILE A O 1
ATOM 765 N N . ILE A 1 100 ? -5.892 3.466 17.205 1.00 93.50 100 ILE A N 1
ATOM 766 C CA . ILE A 1 100 ? -5.698 2.016 17.270 1.00 93.50 100 ILE A CA 1
ATOM 767 C C . ILE A 1 100 ? -5.921 1.493 15.851 1.00 93.50 100 ILE A C 1
ATOM 769 O O . ILE A 1 100 ? -6.973 1.795 15.290 1.00 93.50 100 ILE A O 1
ATOM 773 N N . PRO A 1 101 ? -4.952 0.778 15.254 1.00 95.56 101 PRO A N 1
ATOM 774 C CA . PRO A 1 101 ? -5.131 0.248 13.914 1.00 95.56 101 PRO A CA 1
ATOM 775 C C . PRO A 1 101 ? -6.152 -0.889 13.938 1.00 95.56 101 PRO A C 1
ATOM 777 O O . PRO A 1 101 ? -6.126 -1.720 14.844 1.00 95.56 101 PRO A O 1
ATOM 780 N N . ASP A 1 102 ? -7.015 -0.927 12.931 1.00 95.31 102 ASP A N 1
ATOM 781 C CA . ASP A 1 102 ? -7.985 -2.000 12.730 1.00 95.31 102 ASP A CA 1
ATOM 782 C C . ASP A 1 102 ? -7.380 -3.122 11.879 1.00 95.31 102 ASP A C 1
ATOM 784 O O . ASP A 1 102 ? -7.603 -4.290 12.167 1.00 95.31 102 ASP A O 1
ATOM 788 N N . ILE A 1 103 ? -6.556 -2.768 10.884 1.00 97.31 103 ILE A N 1
ATOM 789 C CA . ILE A 1 103 ? -5.816 -3.705 10.027 1.00 97.31 103 ILE A CA 1
ATOM 790 C C . ILE A 1 103 ? -4.325 -3.375 10.096 1.00 97.31 103 ILE A C 1
ATOM 792 O O . ILE A 1 103 ? -3.929 -2.209 10.046 1.00 97.31 103 ILE A O 1
ATOM 796 N N . LEU A 1 104 ? -3.480 -4.401 10.182 1.00 97.81 10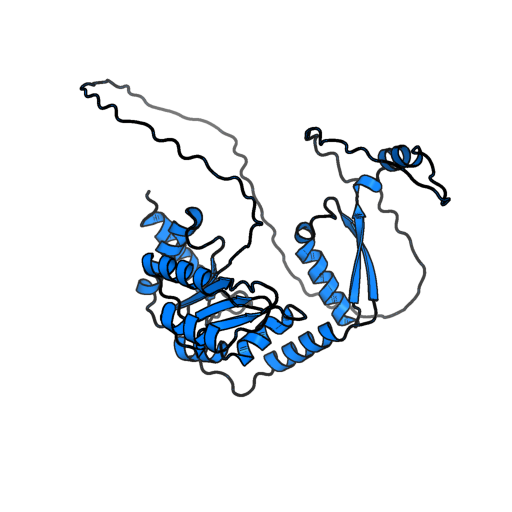4 LEU A N 1
ATOM 797 C CA . LEU A 1 104 ? -2.025 -4.287 10.183 1.00 97.81 104 LEU A CA 1
ATOM 798 C C . LEU A 1 104 ? -1.434 -4.956 8.937 1.00 97.81 104 LEU A C 1
ATOM 800 O O . LEU A 1 104 ? -1.235 -6.167 8.890 1.00 97.81 104 LEU A O 1
ATOM 804 N N . VAL A 1 105 ? -1.081 -4.149 7.945 1.00 98.12 105 VAL A N 1
ATOM 805 C CA . VAL A 1 105 ? -0.404 -4.563 6.717 1.00 98.12 105 VAL A CA 1
ATOM 806 C C . VAL A 1 105 ? 1.105 -4.621 6.946 1.00 98.12 105 VAL A C 1
ATOM 808 O O . VAL A 1 105 ? 1.787 -3.618 7.153 1.00 98.12 105 VAL A O 1
ATOM 811 N N . CYS A 1 106 ? 1.656 -5.822 6.884 1.00 98.00 106 CYS A N 1
ATOM 812 C CA . CYS A 1 106 ? 3.057 -6.097 7.154 1.00 98.00 106 CYS A CA 1
ATOM 813 C C . CYS A 1 106 ? 3.832 -6.313 5.853 1.00 98.00 106 CYS A C 1
ATOM 815 O O . CYS A 1 106 ? 3.839 -7.412 5.294 1.00 98.00 106 CYS A O 1
ATOM 817 N N . ARG A 1 107 ? 4.524 -5.269 5.384 1.00 97.56 107 ARG A N 1
ATOM 818 C CA . ARG A 1 107 ? 5.440 -5.352 4.244 1.00 97.56 107 ARG A CA 1
ATOM 819 C C . ARG A 1 107 ? 6.632 -6.235 4.592 1.00 97.56 107 ARG A C 1
ATOM 821 O O . ARG A 1 107 ? 7.342 -5.957 5.556 1.00 97.56 107 ARG A O 1
ATOM 828 N N . SER A 1 108 ? 6.878 -7.254 3.789 1.00 96.06 108 SER A N 1
ATOM 829 C CA . SER A 1 108 ? 7.979 -8.208 3.959 1.00 96.06 108 SER A CA 1
ATOM 830 C C . SER A 1 108 ? 8.484 -8.669 2.591 1.00 96.06 108 SER A C 1
ATOM 832 O O . SER A 1 108 ? 7.850 -8.391 1.581 1.00 96.06 108 SER A O 1
ATOM 834 N N . GLU A 1 109 ? 9.647 -9.317 2.550 1.00 94.06 109 GLU A N 1
ATOM 835 C CA . GLU A 1 109 ? 10.142 -9.968 1.326 1.00 94.06 109 GLU A CA 1
ATOM 836 C C . GLU A 1 109 ? 9.401 -11.297 1.107 1.00 94.06 109 GLU A C 1
ATOM 838 O O . GLU A 1 109 ? 8.800 -11.513 0.062 1.00 94.06 109 GLU A O 1
ATOM 843 N N . ASN A 1 110 ? 9.343 -12.133 2.150 1.00 94.38 110 ASN A N 1
ATOM 844 C CA . ASN A 1 110 ? 8.686 -13.443 2.143 1.00 94.38 110 ASN A CA 1
ATOM 845 C C . ASN A 1 110 ? 7.350 -13.416 2.904 1.00 94.38 110 ASN A C 1
ATOM 847 O O . ASN A 1 110 ? 7.218 -12.605 3.825 1.00 94.38 110 ASN A O 1
ATOM 851 N N . PRO A 1 111 ? 6.403 -14.332 2.605 1.00 96.62 111 PRO A N 1
ATOM 852 C CA . PRO A 1 111 ? 5.166 -14.480 3.371 1.00 96.62 111 PRO A CA 1
ATOM 853 C C . PRO A 1 111 ? 5.416 -14.579 4.878 1.00 96.62 111 PRO A C 1
ATOM 855 O O . PRO A 1 111 ? 6.354 -15.250 5.319 1.00 96.62 111 PRO A O 1
ATOM 858 N N . LEU A 1 112 ? 4.580 -13.916 5.680 1.00 96.81 112 LEU A N 1
ATOM 859 C CA . LEU A 1 112 ? 4.678 -13.993 7.134 1.00 96.81 112 LEU A CA 1
ATOM 860 C C . LEU A 1 112 ? 4.484 -15.428 7.627 1.00 96.81 112 LEU A C 1
ATOM 862 O O . LEU A 1 112 ? 3.537 -16.099 7.228 1.00 96.81 112 LEU A O 1
ATOM 866 N N . HIS A 1 113 ? 5.341 -15.863 8.549 1.00 96.62 113 HIS A N 1
ATOM 867 C CA . HIS A 1 113 ? 5.120 -17.105 9.285 1.00 96.62 113 HIS A CA 1
ATOM 868 C C . HIS A 1 113 ? 3.953 -16.944 10.262 1.00 96.62 113 HIS A C 1
ATOM 870 O O . HIS A 1 113 ? 3.789 -15.865 10.841 1.00 96.62 113 HIS A O 1
ATOM 876 N N . ASP A 1 114 ? 3.217 -18.022 10.523 1.00 95.94 114 ASP A N 1
ATOM 877 C CA . ASP A 1 114 ? 2.084 -18.015 11.458 1.00 95.94 114 ASP A CA 1
ATOM 878 C C . ASP A 1 114 ? 2.506 -17.527 12.850 1.00 95.94 114 ASP A C 1
ATOM 880 O O . ASP A 1 114 ? 1.907 -16.600 13.387 1.00 95.94 114 ASP A O 1
ATOM 884 N N . ASP A 1 115 ? 3.647 -17.998 13.363 1.00 96.19 115 ASP A N 1
ATOM 885 C CA . ASP A 1 115 ? 4.219 -17.514 14.628 1.00 96.19 115 ASP A CA 1
ATOM 886 C C . ASP A 1 115 ? 4.462 -15.996 14.633 1.00 96.19 115 ASP A C 1
ATOM 888 O O . ASP A 1 115 ? 4.272 -15.312 15.644 1.00 96.19 115 ASP A O 1
ATOM 892 N N . THR A 1 116 ? 4.898 -15.441 13.498 1.00 97.00 116 THR A N 1
ATOM 893 C CA . THR A 1 116 ? 5.131 -13.999 13.342 1.00 97.00 116 THR A CA 1
ATOM 894 C C . THR A 1 116 ? 3.804 -13.248 13.323 1.00 97.00 116 THR A C 1
ATOM 896 O O . THR A 1 116 ? 3.695 -12.205 13.976 1.00 97.00 116 THR A O 1
ATOM 899 N N . ARG A 1 117 ? 2.793 -13.788 12.632 1.00 97.50 117 ARG A N 1
ATOM 900 C CA . ARG A 1 117 ? 1.429 -13.251 12.563 1.00 97.50 117 ARG A CA 1
ATOM 901 C C . ARG A 1 117 ? 0.772 -13.232 13.946 1.00 97.50 117 ARG A C 1
ATOM 903 O O . ARG A 1 117 ? 0.414 -12.150 14.410 1.00 97.50 117 ARG A O 1
ATOM 910 N N . SER A 1 118 ? 0.731 -14.363 14.651 1.00 97.56 118 SER A N 1
ATOM 911 C CA . SER A 1 118 ? 0.178 -14.478 16.010 1.00 97.56 118 SER A CA 1
ATOM 912 C C . SER A 1 118 ? 0.894 -13.564 17.001 1.00 97.56 118 SER A C 1
ATOM 914 O O . SER A 1 118 ? 0.275 -12.869 17.811 1.00 97.56 118 SER A O 1
ATOM 916 N N . LYS A 1 119 ? 2.225 -13.472 16.902 1.00 97.19 119 LYS A N 1
ATOM 917 C CA . LYS A 1 119 ? 3.010 -12.541 17.717 1.00 97.19 119 LYS A CA 1
ATOM 918 C C . LYS A 1 119 ? 2.620 -11.091 17.442 1.00 97.19 119 LYS A C 1
ATOM 920 O O . LYS A 1 119 ? 2.447 -10.312 18.379 1.00 97.19 119 LYS A O 1
ATOM 925 N N . LEU A 1 120 ? 2.514 -10.691 16.178 1.00 97.88 120 LEU A N 1
ATOM 926 C CA . LEU A 1 120 ? 2.109 -9.333 15.824 1.00 97.88 120 LEU A CA 1
ATOM 927 C C . LEU A 1 120 ? 0.696 -9.028 16.318 1.00 97.88 120 LEU A C 1
ATOM 929 O O . LEU A 1 120 ? 0.530 -7.989 16.953 1.00 97.88 120 LEU A O 1
ATOM 933 N N . ALA A 1 121 ? -0.258 -9.938 16.128 1.00 97.38 121 ALA A N 1
ATOM 934 C CA . ALA A 1 121 ? -1.626 -9.811 16.624 1.00 97.38 121 ALA A CA 1
ATOM 935 C C . ALA A 1 121 ? -1.656 -9.550 18.140 1.00 97.38 121 ALA A C 1
ATOM 937 O O . ALA A 1 121 ? -2.145 -8.509 18.590 1.00 97.38 121 ALA A O 1
ATOM 938 N N . ALA A 1 122 ? -0.997 -10.410 18.925 1.00 96.69 122 ALA A N 1
ATOM 939 C CA . ALA A 1 122 ? -0.946 -10.295 20.381 1.00 96.69 122 ALA A CA 1
ATOM 940 C C . ALA A 1 122 ? -0.289 -8.987 20.864 1.00 96.69 122 ALA A C 1
ATOM 942 O O . ALA A 1 122 ? -0.823 -8.286 21.725 1.00 96.69 122 ALA A O 1
ATOM 943 N N . PHE A 1 123 ? 0.870 -8.608 20.310 1.00 96.00 123 PHE A N 1
ATOM 944 C CA . PHE A 1 123 ? 1.574 -7.398 20.758 1.00 96.00 123 PHE A CA 1
ATOM 945 C C . PHE A 1 123 ? 0.901 -6.102 20.279 1.00 96.00 123 PHE A C 1
ATOM 947 O O . PHE A 1 123 ? 0.921 -5.088 20.989 1.00 96.00 123 PHE A O 1
ATOM 954 N N . CYS A 1 124 ? 0.291 -6.121 19.094 1.00 96.50 124 CYS A N 1
ATOM 955 C CA . CYS A 1 124 ? -0.337 -4.952 18.480 1.00 96.50 124 CYS A CA 1
ATOM 956 C C . CYS A 1 124 ? -1.807 -4.781 18.886 1.00 96.50 124 CYS A C 1
ATOM 958 O O . CYS A 1 124 ? -2.326 -3.679 18.737 1.00 96.50 124 CYS A O 1
ATOM 960 N N . HIS A 1 125 ? -2.408 -5.802 19.511 1.00 94.56 125 HIS A N 1
ATOM 961 C CA . HIS A 1 125 ? -3.812 -5.839 19.940 1.00 94.56 125 HIS A CA 1
ATOM 962 C C . HIS A 1 125 ? -4.779 -5.726 18.754 1.00 94.56 125 HIS A C 1
ATOM 964 O O . HIS A 1 125 ? -5.717 -4.935 18.781 1.00 94.56 125 HIS A O 1
ATOM 970 N N . VAL A 1 126 ? -4.513 -6.518 17.717 1.00 94.50 126 VAL A N 1
ATOM 971 C CA . VAL A 1 126 ? -5.373 -6.704 16.539 1.00 94.50 126 VAL A CA 1
ATOM 972 C C . VAL A 1 126 ? -5.682 -8.196 16.398 1.00 94.50 126 VAL A C 1
ATOM 974 O O . VAL A 1 126 ? -4.924 -9.016 16.921 1.00 94.50 126 VAL A O 1
ATOM 977 N N . SER A 1 127 ? -6.779 -8.564 15.732 1.00 94.31 127 SER A N 1
ATOM 978 C CA . SER A 1 127 ? -7.062 -9.976 15.442 1.00 94.31 127 SER A CA 1
ATOM 979 C C . SER A 1 127 ? -6.007 -10.552 14.491 1.00 94.31 127 SER A C 1
ATOM 981 O O . SER A 1 127 ? -5.382 -9.819 13.724 1.00 94.31 127 SER A O 1
ATOM 983 N N . GLU A 1 128 ? -5.788 -11.868 14.532 1.00 95.12 128 GLU A N 1
ATOM 984 C CA . GLU A 1 128 ? -4.839 -12.521 13.616 1.00 95.12 128 GLU A CA 1
ATOM 985 C C . GLU A 1 128 ? -5.255 -12.371 12.147 1.00 95.12 128 GLU A C 1
ATOM 987 O O . GLU A 1 128 ? -4.402 -12.168 11.283 1.00 95.12 128 GLU A O 1
ATOM 992 N N . GLU A 1 129 ? -6.563 -12.383 11.886 1.00 94.62 129 GLU A N 1
ATOM 993 C CA . GLU A 1 129 ? -7.173 -12.145 10.571 1.00 94.62 129 GLU A CA 1
ATOM 994 C C . GLU A 1 129 ? -6.896 -10.726 10.051 1.00 94.62 129 GLU A C 1
ATOM 996 O O . GLU A 1 129 ? -6.733 -10.516 8.852 1.00 94.62 129 GLU A O 1
ATOM 1001 N N . ALA A 1 130 ? -6.752 -9.750 10.951 1.00 95.44 130 ALA A N 1
ATOM 1002 C CA . ALA A 1 130 ? -6.417 -8.375 10.606 1.00 95.44 130 ALA A CA 1
ATOM 1003 C C . ALA A 1 130 ? -4.906 -8.131 10.410 1.00 95.44 130 ALA A C 1
ATOM 1005 O O . ALA A 1 130 ? -4.506 -7.019 10.054 1.00 95.44 130 ALA A O 1
ATOM 1006 N N . VAL A 1 131 ? -4.042 -9.131 10.633 1.00 97.75 131 VAL A N 1
ATOM 1007 C CA . VAL A 1 131 ? -2.603 -9.042 10.332 1.00 97.75 131 VAL A CA 1
ATOM 1008 C C . VAL A 1 131 ? -2.347 -9.574 8.925 1.00 97.75 131 VAL A C 1
ATOM 1010 O O . VAL A 1 131 ? -2.283 -10.779 8.700 1.00 97.75 131 VAL A O 1
ATOM 1013 N N . VAL A 1 132 ? -2.143 -8.669 7.973 1.00 97.94 132 VAL A N 1
ATOM 1014 C CA . VAL A 1 132 ? -2.025 -8.980 6.544 1.00 97.94 132 VAL A CA 1
ATOM 1015 C C . VAL A 1 132 ? -0.558 -9.066 6.136 1.00 97.94 132 VAL A C 1
ATOM 1017 O O . VAL A 1 132 ? 0.222 -8.142 6.366 1.00 97.94 132 VAL A O 1
ATOM 1020 N N . SER A 1 133 ? -0.167 -10.149 5.470 1.00 97.62 133 SER A N 1
ATOM 1021 C CA . SER A 1 133 ? 1.164 -10.304 4.882 1.00 97.62 133 SER A CA 1
ATOM 1022 C C . SER A 1 133 ? 1.228 -9.621 3.517 1.00 97.62 133 SER A C 1
ATOM 1024 O O . SER A 1 133 ? 0.736 -10.163 2.530 1.00 97.62 133 SER A O 1
ATOM 1026 N N . ALA A 1 134 ? 1.896 -8.473 3.427 1.00 97.50 134 ALA A N 1
ATOM 1027 C CA . ALA A 1 134 ? 2.183 -7.801 2.160 1.00 97.50 134 ALA A CA 1
ATOM 1028 C C . ALA A 1 134 ? 3.593 -8.161 1.671 1.00 97.50 134 ALA A C 1
ATOM 1030 O O . ALA A 1 134 ? 4.509 -7.339 1.741 1.00 97.50 134 ALA A O 1
ATOM 1031 N N . HIS A 1 135 ? 3.785 -9.393 1.210 1.00 96.62 135 HIS A N 1
ATOM 1032 C CA . HIS A 1 135 ? 5.093 -9.881 0.764 1.00 96.62 135 HIS A CA 1
ATOM 1033 C C . HIS A 1 135 ? 5.421 -9.442 -0.677 1.00 96.62 135 HIS A C 1
ATOM 1035 O O . HIS A 1 135 ? 4.578 -8.842 -1.356 1.00 96.62 135 HIS A O 1
ATOM 1041 N N . ASP A 1 136 ? 6.659 -9.640 -1.134 1.00 96.25 136 ASP A N 1
ATOM 1042 C CA . ASP A 1 136 ? 7.032 -9.329 -2.515 1.00 96.25 136 ASP A CA 1
ATOM 1043 C C . ASP A 1 136 ? 6.308 -10.290 -3.475 1.00 96.25 136 ASP A C 1
ATOM 1045 O O . ASP A 1 136 ? 6.236 -11.493 -3.242 1.00 96.25 136 ASP A O 1
ATOM 1049 N N . VAL A 1 137 ? 5.746 -9.740 -4.552 1.00 96.44 137 VAL A N 1
ATOM 1050 C CA . VAL A 1 137 ? 4.972 -10.476 -5.564 1.00 96.44 137 VAL A CA 1
ATOM 1051 C C . VAL A 1 137 ? 5.585 -10.267 -6.947 1.00 96.44 137 VAL A C 1
ATOM 1053 O O . VAL A 1 137 ? 6.300 -9.287 -7.167 1.00 96.44 137 VAL A O 1
ATOM 1056 N N . SER A 1 138 ? 5.289 -11.169 -7.886 1.00 94.75 138 SER A N 1
ATOM 1057 C CA . SER A 1 138 ? 5.843 -11.155 -9.251 1.00 94.75 138 SER A CA 1
ATOM 1058 C C . SER A 1 138 ? 5.546 -9.859 -10.009 1.00 94.75 138 SER A C 1
ATOM 1060 O O . SER A 1 138 ? 6.415 -9.303 -10.681 1.00 94.75 138 SER A O 1
ATOM 1062 N N . ASN A 1 139 ? 4.324 -9.343 -9.867 1.00 93.94 139 ASN A N 1
ATOM 1063 C CA . ASN A 1 139 ? 3.895 -8.084 -10.451 1.00 93.94 139 ASN A CA 1
ATOM 1064 C C . ASN A 1 139 ? 2.896 -7.350 -9.540 1.00 93.94 139 ASN A C 1
ATOM 1066 O O . ASN A 1 139 ? 2.237 -7.947 -8.692 1.00 93.94 139 ASN A O 1
ATOM 1070 N N . ILE A 1 140 ? 2.759 -6.034 -9.730 1.00 94.25 140 ILE A N 1
ATOM 1071 C CA . ILE A 1 140 ? 1.923 -5.175 -8.870 1.00 94.25 140 ILE A CA 1
ATOM 1072 C C . ILE A 1 140 ? 0.432 -5.549 -8.877 1.00 94.25 140 ILE A C 1
ATOM 1074 O O . ILE A 1 140 ? -0.272 -5.245 -7.918 1.00 94.25 140 ILE A O 1
ATOM 1078 N N . TYR A 1 141 ? -0.055 -6.216 -9.924 1.00 95.69 141 TYR A N 1
ATOM 1079 C CA . TYR A 1 141 ? -1.461 -6.601 -10.051 1.00 95.69 141 TYR A CA 1
ATOM 1080 C C . TYR A 1 141 ? -1.807 -7.839 -9.224 1.00 95.69 141 TYR A C 1
ATOM 1082 O O . TYR A 1 141 ? -2.984 -8.098 -9.001 1.00 95.69 141 TYR A O 1
ATOM 1090 N N . ARG A 1 142 ? -0.805 -8.554 -8.699 1.00 97.19 142 ARG A N 1
ATOM 1091 C CA . ARG A 1 142 ? -0.998 -9.614 -7.701 1.00 97.19 142 ARG A CA 1
ATOM 1092 C C . ARG A 1 142 ? -1.346 -9.076 -6.314 1.00 97.19 142 ARG A C 1
ATOM 1094 O O . ARG A 1 142 ? -1.891 -9.822 -5.511 1.00 97.19 142 ARG A O 1
ATOM 1101 N N . VAL A 1 143 ? -1.062 -7.802 -6.016 1.00 96.69 143 VAL A N 1
ATOM 1102 C CA . VAL A 1 143 ? -1.284 -7.236 -4.672 1.00 96.69 143 VAL A CA 1
ATOM 1103 C C . VAL A 1 143 ? -2.759 -7.300 -4.240 1.00 96.69 143 VAL A C 1
ATOM 1105 O O . VAL A 1 143 ? -3.000 -7.782 -3.134 1.00 96.69 143 VAL A O 1
ATOM 1108 N N . PRO A 1 144 ? -3.749 -6.895 -5.067 1.00 95.44 144 PRO A N 1
ATOM 1109 C CA . PRO A 1 144 ? -5.160 -7.046 -4.709 1.00 95.44 144 PRO A CA 1
ATOM 1110 C C . PRO A 1 144 ? -5.575 -8.502 -4.469 1.00 95.44 144 PRO A C 1
ATOM 1112 O O . PRO A 1 144 ? -6.274 -8.770 -3.499 1.00 95.44 144 PRO A O 1
ATOM 1115 N N . LEU A 1 145 ? -5.093 -9.440 -5.294 1.00 96.44 145 LEU A N 1
ATOM 1116 C CA . LEU A 1 145 ? -5.395 -10.872 -5.155 1.00 96.44 145 LEU A CA 1
ATOM 1117 C C . LEU A 1 145 ? -4.853 -11.420 -3.828 1.00 96.44 145 LEU A C 1
ATOM 1119 O O . LEU A 1 145 ? -5.586 -12.027 -3.061 1.00 96.44 145 LEU A O 1
ATOM 1123 N N . MET A 1 146 ? -3.599 -11.095 -3.501 1.00 97.06 146 MET A N 1
ATOM 1124 C CA . MET A 1 146 ? -2.954 -11.467 -2.237 1.00 97.06 146 MET A CA 1
ATOM 1125 C C . MET A 1 146 ? -3.694 -10.915 -1.005 1.00 97.06 146 MET A C 1
ATOM 1127 O O . MET A 1 146 ? -3.652 -11.519 0.069 1.00 97.06 146 MET A O 1
ATOM 1131 N N . PHE A 1 147 ? -4.314 -9.738 -1.108 1.00 96.62 147 PHE A N 1
ATOM 1132 C CA . PHE A 1 147 ? -5.114 -9.170 -0.019 1.00 96.62 147 PHE A CA 1
ATOM 1133 C C . PHE A 1 147 ? -6.485 -9.838 0.087 1.00 96.62 147 PHE A C 1
ATOM 1135 O O . PHE A 1 147 ? -6.945 -10.091 1.202 1.00 96.62 147 PHE A O 1
ATOM 1142 N N . ASP A 1 148 ? -7.112 -10.161 -1.042 1.00 94.25 148 ASP A N 1
ATOM 1143 C CA . ASP A 1 148 ? -8.390 -10.868 -1.062 1.00 94.25 148 ASP A CA 1
ATOM 1144 C C . ASP A 1 148 ? -8.262 -12.297 -0.510 1.00 94.25 148 ASP A C 1
ATOM 1146 O O . ASP A 1 148 ? -9.039 -12.686 0.361 1.00 94.25 148 ASP A O 1
ATOM 1150 N N . GLU A 1 149 ? -7.209 -13.025 -0.900 1.00 95.00 149 GLU A N 1
ATOM 1151 C CA . GLU A 1 149 ? -6.861 -14.358 -0.378 1.00 95.00 149 GLU A CA 1
ATOM 1152 C C . GLU A 1 149 ? -6.660 -14.370 1.145 1.00 95.00 149 GLU A C 1
ATOM 1154 O O . GLU A 1 149 ? -6.911 -15.376 1.806 1.00 95.00 149 GLU A O 1
ATOM 1159 N N . GLN A 1 150 ? -6.221 -13.246 1.717 1.00 96.69 150 GLN A N 1
ATOM 1160 C CA . GLN A 1 150 ? -6.033 -13.077 3.160 1.00 96.69 150 GLN A CA 1
ATOM 1161 C C . GLN A 1 150 ? -7.266 -12.506 3.875 1.00 96.69 150 GLN A C 1
ATOM 1163 O O . GLN A 1 150 ? -7.187 -12.218 5.066 1.00 96.69 150 GLN A O 1
ATOM 1168 N N . GLY A 1 151 ? -8.394 -12.337 3.178 1.00 94.06 151 GLY A N 1
ATOM 1169 C CA . GLY A 1 151 ? -9.665 -11.938 3.781 1.00 94.06 151 GLY A CA 1
ATOM 1170 C C . GLY A 1 151 ? -9.799 -10.446 4.091 1.00 94.06 151 GLY A C 1
ATOM 1171 O O . GLY A 1 151 ? -10.700 -10.071 4.838 1.00 94.06 151 GLY A O 1
ATOM 1172 N N . VAL A 1 152 ? -8.963 -9.572 3.511 1.00 95.00 152 VAL A N 1
ATOM 1173 C CA . VAL A 1 152 ? -9.042 -8.114 3.756 1.00 95.00 152 VAL A CA 1
ATOM 1174 C C . VAL A 1 152 ? -10.421 -7.561 3.393 1.00 95.00 152 VAL A C 1
ATOM 1176 O O . VAL A 1 152 ? -10.992 -6.782 4.156 1.00 95.00 152 VAL A O 1
ATOM 1179 N N . SER A 1 153 ? -10.983 -8.005 2.266 1.00 92.81 153 SER A N 1
ATOM 1180 C CA . SER A 1 153 ? -12.332 -7.641 1.819 1.00 92.81 153 SER A CA 1
ATOM 1181 C C . SER A 1 153 ? -13.393 -7.994 2.868 1.00 92.81 153 SER A C 1
ATOM 1183 O O . SER A 1 153 ? -14.283 -7.190 3.131 1.00 92.81 153 SER A O 1
ATOM 1185 N N . SER A 1 154 ? -13.270 -9.159 3.513 1.00 92.06 154 SER A N 1
ATOM 1186 C CA . SER A 1 154 ? -14.185 -9.622 4.564 1.00 92.06 154 SER A CA 1
ATOM 1187 C C . SER A 1 154 ? -14.075 -8.780 5.832 1.00 92.06 154 SER A C 1
ATOM 1189 O O . SER A 1 154 ? -15.096 -8.362 6.367 1.00 92.06 154 SER A O 1
ATOM 1191 N N . VAL A 1 155 ? -12.851 -8.463 6.271 1.00 92.00 155 VAL A N 1
ATOM 1192 C CA . VAL A 1 155 ? -12.616 -7.610 7.451 1.00 92.00 155 VAL A CA 1
ATOM 1193 C C . VAL A 1 155 ? -13.205 -6.212 7.241 1.00 92.00 155 VAL A C 1
ATOM 1195 O O . VAL A 1 155 ? -13.845 -5.660 8.136 1.00 92.00 155 VAL A O 1
ATOM 1198 N N . LEU A 1 156 ? -13.026 -5.635 6.049 1.00 93.19 156 LEU A N 1
ATOM 1199 C CA . LEU A 1 156 ? -13.608 -4.335 5.707 1.00 93.19 156 LEU A CA 1
ATOM 1200 C C . LEU A 1 156 ? -15.136 -4.401 5.617 1.00 93.19 156 LEU A C 1
ATOM 1202 O O . LEU A 1 156 ? -15.812 -3.499 6.108 1.00 93.19 156 LEU A O 1
ATOM 1206 N N . ALA A 1 157 ? -15.679 -5.463 5.020 1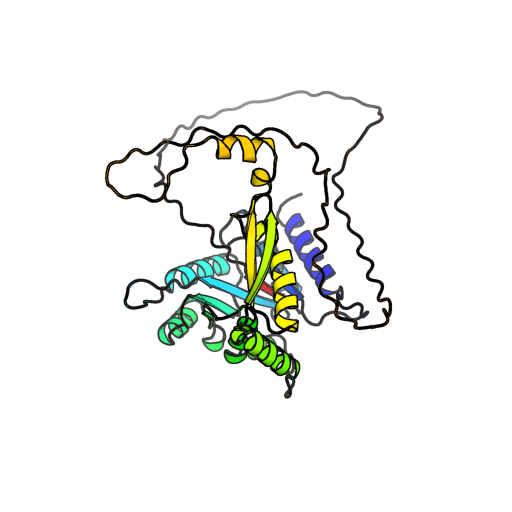.00 92.19 157 ALA A N 1
ATOM 1207 C CA . ALA A 1 157 ? -17.117 -5.656 4.903 1.00 92.19 157 ALA A CA 1
ATOM 1208 C C . ALA A 1 157 ? -17.793 -5.806 6.268 1.00 92.19 157 ALA A C 1
ATOM 1210 O O . ALA A 1 157 ? -18.802 -5.155 6.514 1.00 92.19 157 ALA A O 1
ATOM 1211 N N . GLU A 1 158 ? -17.208 -6.578 7.185 1.00 91.00 158 GLU A N 1
ATOM 1212 C CA . GLU A 1 158 ? -17.690 -6.678 8.563 1.00 91.00 158 GLU A CA 1
ATOM 1213 C C . GLU A 1 158 ? -17.613 -5.324 9.275 1.00 91.00 158 GLU A C 1
ATOM 1215 O O . GLU A 1 158 ? -18.582 -4.896 9.903 1.00 91.00 158 GLU A O 1
ATOM 1220 N N . ARG A 1 159 ? -16.487 -4.611 9.134 1.00 89.75 159 ARG A N 1
ATOM 1221 C CA . ARG A 1 159 ? -16.280 -3.323 9.802 1.00 89.75 159 ARG A CA 1
ATOM 1222 C C . ARG A 1 159 ? -17.293 -2.270 9.371 1.00 89.75 159 ARG A C 1
ATOM 1224 O O . ARG A 1 159 ? -17.811 -1.551 10.220 1.00 89.75 159 ARG A O 1
ATOM 1231 N N . PHE A 1 160 ? -17.548 -2.171 8.072 1.00 92.75 160 PHE A N 1
ATOM 1232 C CA . PHE A 1 160 ? -18.447 -1.166 7.515 1.00 92.75 160 PHE A CA 1
ATOM 1233 C C . PHE A 1 160 ? -19.881 -1.663 7.340 1.00 92.75 160 PHE A C 1
ATOM 1235 O O . PHE A 1 160 ? -20.740 -0.865 6.982 1.00 92.75 160 PHE A O 1
ATOM 1242 N N . GLY A 1 161 ? -20.169 -2.943 7.578 1.00 91.06 161 GLY A N 1
ATOM 1243 C CA . GLY A 1 161 ? -21.476 -3.538 7.299 1.00 91.06 161 GLY A CA 1
ATOM 1244 C C . GLY A 1 161 ? -21.811 -3.570 5.804 1.00 91.06 161 GLY A C 1
ATOM 1245 O O . GLY A 1 161 ? -22.951 -3.297 5.429 1.00 91.06 161 GLY A O 1
ATOM 1246 N N . PHE A 1 162 ? -20.819 -3.835 4.948 1.00 90.00 162 PHE A N 1
ATOM 1247 C CA . PHE A 1 162 ? -21.038 -4.054 3.518 1.00 90.00 162 PHE A CA 1
ATOM 1248 C C . PHE A 1 162 ? -21.419 -5.507 3.238 1.00 90.00 162 PHE A C 1
ATOM 1250 O O . PHE A 1 162 ? -20.903 -6.434 3.860 1.00 90.00 162 PHE A O 1
ATOM 1257 N N . GLU A 1 163 ? -22.282 -5.712 2.247 1.00 89.62 163 GLU A N 1
ATOM 1258 C CA . GLU A 1 163 ? -22.551 -7.041 1.707 1.00 89.62 163 GLU A CA 1
ATOM 1259 C C . GLU A 1 163 ? -21.572 -7.327 0.568 1.00 89.62 163 GLU A C 1
ATOM 1261 O O . GLU A 1 163 ? -21.549 -6.629 -0.447 1.00 89.62 163 GLU A O 1
ATOM 1266 N N . LEU A 1 164 ? -20.741 -8.357 0.734 1.00 87.88 164 LEU A N 1
ATOM 1267 C CA . LEU A 1 164 ? -19.886 -8.826 -0.350 1.00 87.88 164 LEU A CA 1
ATOM 1268 C C . LEU A 1 164 ? -20.726 -9.612 -1.355 1.00 87.88 164 LEU A C 1
ATOM 1270 O O . LEU A 1 164 ? -21.410 -10.572 -0.996 1.00 87.88 164 LEU A O 1
ATOM 1274 N N . ALA A 1 165 ? -20.636 -9.229 -2.627 1.00 87.25 165 ALA A N 1
ATOM 1275 C CA . ALA A 1 165 ? -21.265 -9.974 -3.705 1.00 87.25 165 ALA A CA 1
ATOM 1276 C C . ALA A 1 165 ?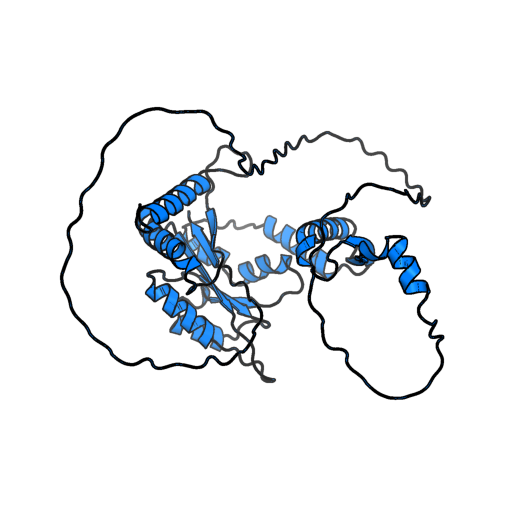 -20.718 -11.412 -3.766 1.00 87.25 165 ALA A C 1
ATOM 1278 O O . ALA A 1 165 ? -19.511 -11.643 -3.641 1.00 87.25 165 ALA A O 1
ATOM 1279 N N . ALA A 1 166 ? -21.616 -12.378 -3.982 1.00 83.19 166 ALA A N 1
ATOM 1280 C CA . ALA A 1 166 ? -21.247 -13.785 -4.136 1.00 83.19 166 ALA A CA 1
ATOM 1281 C C . ALA A 1 166 ? -20.388 -14.013 -5.391 1.00 83.19 166 ALA A C 1
ATOM 1283 O O . ALA A 1 166 ? -19.432 -14.784 -5.359 1.00 83.19 166 ALA A O 1
ATOM 1284 N N . GLU A 1 167 ? -20.707 -13.306 -6.476 1.00 87.00 167 GLU A N 1
ATOM 1285 C CA . GLU A 1 167 ? -19.933 -13.301 -7.715 1.00 87.00 167 GLU A CA 1
ATOM 1286 C C . GLU A 1 167 ? -19.027 -12.067 -7.762 1.00 87.00 167 GLU A C 1
ATOM 1288 O O . GLU A 1 167 ? -19.485 -10.938 -7.572 1.00 87.00 167 GLU A O 1
ATOM 1293 N N . ARG A 1 168 ? -17.733 -12.278 -8.034 1.00 88.56 168 ARG A N 1
ATOM 1294 C CA . ARG A 1 168 ? -16.714 -11.218 -8.085 1.00 88.56 168 ARG A CA 1
ATOM 1295 C C . ARG A 1 168 ? -16.045 -11.167 -9.460 1.00 88.56 168 ARG A C 1
ATOM 1297 O O . ARG A 1 168 ? -14.828 -11.267 -9.560 1.00 88.56 168 ARG A O 1
ATOM 1304 N N . SER A 1 169 ? -16.832 -10.970 -10.517 1.00 91.31 169 SER A N 1
ATOM 1305 C CA . SER A 1 169 ? -16.349 -10.966 -11.912 1.00 91.31 169 SER A CA 1
ATOM 1306 C C . SER A 1 169 ? -15.178 -10.007 -12.170 1.00 91.31 169 SER A C 1
ATOM 1308 O O . SER A 1 169 ? -14.265 -10.326 -12.926 1.00 91.31 169 SER A O 1
ATOM 1310 N N . LEU A 1 170 ? -15.148 -8.854 -11.493 1.00 91.94 170 LEU A N 1
ATOM 1311 C CA . LEU A 1 170 ? -14.020 -7.918 -11.562 1.00 91.94 170 LEU A CA 1
ATOM 1312 C C . LEU A 1 170 ? -12.710 -8.528 -11.042 1.00 91.94 170 LEU A C 1
ATOM 1314 O O . LEU A 1 170 ? -11.643 -8.225 -11.571 1.00 91.94 170 LEU A O 1
ATOM 1318 N N . LEU A 1 171 ? -12.777 -9.384 -10.019 1.00 93.31 171 LEU A N 1
ATOM 1319 C CA . LEU A 1 171 ? -11.613 -10.089 -9.485 1.00 93.31 171 LEU A CA 1
ATOM 1320 C C . LEU A 1 171 ? -11.120 -11.155 -10.472 1.00 93.31 171 LEU A C 1
ATOM 1322 O O . LEU A 1 171 ? -9.911 -11.326 -10.624 1.00 93.31 171 LEU A O 1
ATOM 1326 N N . ASP A 1 172 ? -12.032 -11.809 -11.195 1.00 94.06 172 ASP A N 1
ATOM 1327 C CA . ASP A 1 172 ? -11.688 -12.769 -12.251 1.00 94.06 172 ASP A CA 1
ATOM 1328 C C . ASP A 1 172 ? -10.970 -12.074 -13.420 1.00 94.06 172 ASP A C 1
ATOM 1330 O O . ASP A 1 172 ? -9.908 -12.518 -13.866 1.00 94.06 172 ASP A O 1
ATOM 1334 N N . GLU A 1 173 ? -11.492 -10.930 -13.879 1.00 95.19 173 GLU A N 1
ATOM 1335 C CA . GLU A 1 173 ? -10.842 -10.097 -14.902 1.00 95.19 173 GLU A CA 1
ATOM 1336 C C . GLU A 1 173 ? -9.456 -9.616 -14.449 1.00 95.19 173 GLU A C 1
ATOM 1338 O O . GLU A 1 173 ? -8.489 -9.633 -15.222 1.00 95.19 173 GLU A O 1
ATOM 1343 N N . TRP A 1 174 ? -9.340 -9.219 -13.179 1.00 96.00 174 TRP A N 1
ATOM 1344 C CA . TRP A 1 174 ? -8.081 -8.785 -12.584 1.00 96.00 174 TRP A CA 1
ATOM 1345 C C . TRP A 1 174 ? -7.061 -9.923 -12.495 1.00 96.00 174 TRP A C 1
ATOM 1347 O O . TRP A 1 174 ? -5.882 -9.723 -12.801 1.00 96.00 174 TRP A O 1
ATOM 1357 N N . THR A 1 175 ? -7.518 -11.123 -12.136 1.00 96.50 175 THR A N 1
ATOM 1358 C CA . THR A 1 175 ? -6.703 -12.343 -12.087 1.00 96.50 175 THR A CA 1
ATOM 1359 C C . THR A 1 175 ? -6.148 -12.668 -13.466 1.00 96.50 175 THR A C 1
ATOM 1361 O O . THR A 1 175 ? -4.933 -12.784 -13.623 1.00 96.50 175 THR A O 1
ATOM 1364 N N . ALA A 1 176 ? -7.001 -12.671 -14.494 1.00 95.12 176 ALA A N 1
ATOM 1365 C CA . ALA A 1 176 ? -6.578 -12.903 -15.873 1.00 95.12 176 ALA A CA 1
ATOM 1366 C C . ALA A 1 176 ? -5.550 -11.866 -16.363 1.00 95.12 176 ALA A C 1
ATOM 1368 O O . ALA A 1 176 ? -4.645 -12.188 -17.138 1.00 95.12 176 ALA A O 1
ATOM 1369 N N . MET A 1 177 ? -5.667 -10.610 -15.920 1.00 94.56 177 MET A N 1
ATOM 1370 C CA . MET A 1 177 ? -4.695 -9.562 -16.229 1.00 94.56 177 MET A CA 1
ATOM 1371 C C . MET A 1 177 ? -3.357 -9.783 -15.511 1.00 94.56 177 MET A C 1
ATOM 1373 O O . MET A 1 177 ? -2.312 -9.711 -16.160 1.00 94.56 177 MET A O 1
ATOM 1377 N N . ALA A 1 178 ? -3.373 -10.111 -14.216 1.00 96.12 178 ALA A N 1
ATOM 1378 C CA . ALA A 1 178 ? -2.164 -10.417 -13.453 1.00 96.12 178 ALA A CA 1
ATOM 1379 C C . ALA A 1 178 ? -1.427 -11.647 -14.013 1.00 96.12 178 ALA A C 1
ATOM 1381 O O . ALA A 1 178 ? -0.204 -11.611 -14.159 1.00 96.12 178 ALA A O 1
ATOM 1382 N N . ASP A 1 179 ? -2.171 -12.690 -14.394 1.00 95.44 179 ASP A N 1
ATOM 1383 C CA . ASP A 1 179 ? -1.640 -13.883 -15.056 1.00 95.44 179 ASP A CA 1
ATOM 1384 C C . ASP A 1 179 ? -1.028 -13.544 -16.413 1.00 95.44 179 ASP A C 1
ATOM 1386 O O . ASP A 1 179 ? 0.078 -13.987 -16.720 1.00 95.44 179 ASP A O 1
ATOM 1390 N N . ARG A 1 180 ? -1.703 -12.727 -17.231 1.00 93.56 180 ARG A N 1
ATOM 1391 C CA . ARG A 1 180 ? -1.157 -12.306 -18.527 1.00 93.56 180 ARG A CA 1
ATOM 1392 C C . ARG A 1 180 ? 0.203 -11.649 -18.354 1.00 93.56 180 ARG A C 1
ATOM 1394 O O . ARG A 1 180 ? 1.115 -11.997 -19.089 1.00 93.56 180 ARG A O 1
ATOM 1401 N N . VAL A 1 181 ? 0.332 -10.729 -17.397 1.00 94.06 181 VAL A N 1
ATOM 1402 C CA . VAL A 1 181 ? 1.569 -9.974 -17.143 1.00 94.06 181 VAL A CA 1
ATOM 1403 C C . VAL A 1 181 ? 2.727 -10.888 -16.743 1.00 94.06 181 VAL A C 1
ATOM 1405 O O . VAL A 1 181 ? 3.845 -10.664 -17.205 1.00 94.06 181 VAL A O 1
ATOM 1408 N N . ASP A 1 182 ? 2.469 -11.924 -15.944 1.00 94.38 182 ASP A N 1
ATOM 1409 C CA . ASP A 1 182 ? 3.496 -12.895 -15.545 1.00 94.38 182 ASP A CA 1
ATOM 1410 C C . ASP A 1 182 ? 3.974 -13.786 -16.701 1.00 94.38 182 ASP A C 1
ATOM 1412 O O . ASP A 1 182 ? 5.111 -14.249 -16.679 1.00 94.38 182 ASP A O 1
ATOM 1416 N N . ASN A 1 183 ? 3.133 -14.002 -17.715 1.00 94.19 183 ASN A N 1
ATOM 1417 C CA . ASN A 1 183 ? 3.386 -14.940 -18.812 1.00 94.19 183 ASN A CA 1
ATOM 1418 C C . ASN A 1 183 ? 3.827 -14.261 -20.126 1.00 94.19 183 ASN A C 1
ATOM 1420 O O . ASN A 1 183 ? 3.791 -14.884 -21.188 1.00 94.19 183 ASN A O 1
ATOM 1424 N N . VAL A 1 184 ? 4.201 -12.975 -20.105 1.00 92.81 184 VAL A N 1
ATOM 1425 C CA . VAL A 1 184 ? 4.683 -12.289 -21.314 1.00 92.81 184 VAL A CA 1
ATOM 1426 C C . VAL A 1 184 ? 6.192 -12.468 -21.497 1.00 92.81 184 VAL A C 1
ATOM 1428 O O . VAL A 1 184 ? 6.985 -11.817 -20.816 1.00 92.81 184 VAL A O 1
ATOM 1431 N N . ASP A 1 185 ? 6.580 -13.259 -22.499 1.00 91.56 185 ASP A N 1
ATOM 1432 C CA . ASP A 1 185 ? 7.994 -13.559 -22.773 1.00 91.56 185 ASP A CA 1
ATOM 1433 C C . ASP A 1 185 ? 8.599 -12.753 -23.930 1.00 91.56 185 ASP A C 1
ATOM 1435 O O . ASP A 1 185 ? 9.774 -12.389 -23.895 1.00 91.56 185 ASP A O 1
ATOM 1439 N N . GLU A 1 186 ? 7.818 -12.455 -24.972 1.00 96.19 186 GLU A N 1
ATOM 1440 C CA . GLU A 1 186 ? 8.346 -11.783 -26.162 1.00 96.19 186 GLU A CA 1
ATOM 1441 C C . GLU A 1 186 ? 8.615 -10.294 -25.904 1.00 96.19 186 GLU A C 1
ATOM 1443 O O . GLU A 1 186 ? 7.710 -9.521 -25.584 1.00 96.19 186 GLU A O 1
ATOM 1448 N N . GLU A 1 187 ? 9.864 -9.869 -26.080 1.00 96.94 187 GLU A N 1
ATOM 1449 C CA . GLU A 1 187 ? 10.294 -8.508 -25.761 1.00 96.94 187 GLU A CA 1
ATOM 1450 C C . GLU A 1 187 ? 9.947 -7.484 -26.852 1.00 96.94 187 GLU A C 1
ATOM 1452 O O . GLU A 1 187 ? 9.985 -7.759 -28.054 1.00 96.94 187 GLU A O 1
ATOM 1457 N N . ILE A 1 188 ? 9.672 -6.251 -26.423 1.00 96.69 188 ILE A N 1
ATOM 1458 C CA . ILE A 1 188 ? 9.644 -5.063 -27.277 1.00 96.69 188 ILE A CA 1
ATOM 1459 C C . ILE A 1 188 ? 10.574 -4.000 -26.700 1.00 96.69 188 ILE A C 1
ATOM 1461 O O . ILE A 1 188 ? 10.440 -3.592 -25.548 1.00 96.69 188 ILE A O 1
ATOM 1465 N N . HIS A 1 189 ? 11.503 -3.539 -27.530 1.00 97.00 189 HIS A N 1
ATOM 1466 C CA . HIS A 1 189 ? 12.509 -2.552 -27.156 1.00 97.00 189 HIS A CA 1
ATOM 1467 C C . HIS A 1 189 ? 12.036 -1.153 -27.555 1.00 97.00 189 HIS A C 1
ATOM 1469 O O . HIS A 1 189 ? 11.707 -0.904 -28.719 1.00 97.00 189 HIS A O 1
ATOM 1475 N N . ILE A 1 190 ? 11.959 -0.243 -26.583 1.00 95.62 190 ILE A N 1
ATOM 1476 C CA . ILE A 1 190 ? 11.579 1.158 -26.790 1.00 95.62 190 ILE A CA 1
ATOM 1477 C C . ILE A 1 190 ? 12.683 2.056 -26.242 1.00 95.62 190 ILE A C 1
ATOM 1479 O O . ILE A 1 190 ? 12.914 2.123 -25.036 1.00 95.62 190 ILE A O 1
ATOM 1483 N N . ALA A 1 191 ? 13.319 2.812 -27.135 1.00 94.81 191 ALA A N 1
ATOM 1484 C CA . ALA A 1 191 ? 14.303 3.808 -26.746 1.00 94.81 191 ALA A CA 1
ATOM 1485 C C . ALA A 1 191 ? 13.639 5.041 -26.121 1.00 94.81 191 ALA A C 1
ATOM 1487 O O . ALA A 1 191 ? 12.808 5.700 -26.754 1.00 94.81 191 ALA A O 1
ATOM 1488 N N . MET A 1 192 ? 14.046 5.388 -24.900 1.00 92.94 192 MET A N 1
ATOM 1489 C CA . MET A 1 192 ? 13.574 6.569 -24.186 1.00 92.94 192 MET A CA 1
ATOM 1490 C C . MET A 1 192 ? 14.723 7.540 -23.928 1.00 92.94 192 MET A C 1
ATOM 1492 O O . MET A 1 192 ? 15.672 7.252 -23.199 1.00 92.94 192 MET A O 1
ATOM 1496 N N . VAL A 1 193 ? 14.614 8.724 -24.534 1.00 92.62 193 VAL A N 1
ATOM 1497 C CA . VAL A 1 193 ? 15.591 9.803 -24.378 1.00 92.62 193 VAL A CA 1
ATOM 1498 C C . VAL A 1 193 ? 15.195 10.670 -23.187 1.00 92.62 193 VAL A C 1
ATOM 1500 O O . VAL A 1 193 ? 14.157 11.332 -23.213 1.00 92.62 193 VAL A O 1
ATOM 1503 N N . GLY A 1 194 ? 16.027 10.682 -22.150 1.00 90.31 194 GLY A N 1
ATOM 1504 C CA . GLY A 1 194 ? 15.753 11.371 -20.894 1.00 90.31 194 GLY A CA 1
ATOM 1505 C C . GLY A 1 194 ? 16.935 12.195 -20.398 1.00 90.31 194 GLY A C 1
ATOM 1506 O O . GLY A 1 194 ? 18.084 11.942 -20.741 1.00 90.31 194 GLY A O 1
ATOM 1507 N N . LYS A 1 195 ? 16.651 13.187 -19.552 1.00 87.50 195 LYS A N 1
ATOM 1508 C CA . LYS A 1 195 ? 17.685 13.976 -18.864 1.00 87.50 195 LYS A CA 1
ATOM 1509 C C . LYS A 1 195 ? 18.211 13.264 -17.614 1.00 87.50 195 LYS A C 1
ATOM 1511 O O . LYS A 1 195 ? 19.356 13.468 -17.233 1.00 87.50 195 LYS A O 1
ATOM 1516 N N . TYR A 1 196 ? 17.362 12.456 -16.978 1.00 83.75 196 TYR A N 1
ATOM 1517 C CA . TYR A 1 196 ? 17.635 11.770 -15.713 1.00 83.75 196 TYR A CA 1
ATOM 1518 C C . TYR A 1 196 ? 17.398 10.263 -15.862 1.00 83.75 196 TYR A C 1
ATOM 1520 O O . TYR A 1 196 ? 16.536 9.692 -15.206 1.00 83.75 196 TYR A O 1
ATOM 1528 N N . THR A 1 197 ? 18.132 9.621 -16.768 1.00 79.88 197 THR A N 1
ATOM 1529 C CA . THR A 1 197 ? 17.994 8.183 -17.076 1.00 79.88 197 THR A CA 1
ATOM 1530 C C . THR A 1 197 ? 18.311 7.272 -15.884 1.00 79.88 197 THR A C 1
ATOM 1532 O O . THR A 1 197 ? 17.754 6.187 -15.784 1.00 79.88 197 THR A O 1
ATOM 1535 N N . GLY A 1 198 ? 19.154 7.721 -14.946 1.00 74.75 198 GLY A N 1
ATOM 1536 C CA . GLY A 1 198 ? 19.485 6.983 -13.720 1.00 74.75 198 GLY A CA 1
ATOM 1537 C C . GLY A 1 198 ? 18.437 7.057 -12.599 1.00 74.75 198 GLY A C 1
ATOM 1538 O O . GLY A 1 198 ? 18.621 6.420 -11.567 1.00 74.75 198 GLY A O 1
ATOM 1539 N N . LEU A 1 199 ? 17.361 7.836 -12.768 1.00 74.38 199 LEU A N 1
ATOM 1540 C CA . LEU A 1 199 ? 16.267 7.975 -11.799 1.00 74.38 199 LEU A CA 1
ATOM 1541 C C . LEU A 1 199 ? 14.954 7.527 -12.449 1.00 74.38 199 LEU A C 1
ATOM 1543 O O . LEU A 1 199 ? 14.230 8.341 -13.028 1.00 74.38 199 LEU A O 1
ATOM 1547 N N . SER A 1 200 ? 14.638 6.235 -12.325 1.00 69.88 200 SER A N 1
ATOM 1548 C CA . SER A 1 200 ? 13.423 5.617 -12.881 1.00 69.88 200 SER A CA 1
ATOM 1549 C C . SER A 1 200 ? 12.136 6.348 -12.489 1.00 69.88 200 SER A C 1
ATOM 1551 O O . SER A 1 200 ? 11.218 6.465 -13.301 1.00 69.88 200 SER A O 1
ATOM 1553 N N . ASP A 1 201 ? 12.091 6.909 -11.280 1.00 82.50 201 ASP A N 1
ATOM 1554 C CA . ASP A 1 201 ? 10.902 7.568 -10.730 1.00 82.50 201 ASP A CA 1
ATOM 1555 C C . ASP A 1 201 ? 10.492 8.815 -11.520 1.00 82.50 201 ASP A C 1
ATOM 1557 O O . ASP A 1 201 ? 9.307 9.128 -11.612 1.00 82.50 201 ASP A O 1
ATOM 1561 N N . SER A 1 202 ? 11.447 9.484 -12.181 1.00 89.44 202 SER A N 1
ATOM 1562 C CA . SER A 1 202 ? 11.166 10.674 -13.002 1.00 89.44 202 SER A CA 1
ATOM 1563 C C . SER A 1 202 ? 10.265 10.371 -14.204 1.00 89.44 202 SER A C 1
ATOM 1565 O O . SER A 1 202 ? 9.669 11.285 -14.773 1.00 89.44 202 SER A O 1
ATOM 1567 N N . TYR A 1 203 ? 10.178 9.100 -14.602 1.00 91.62 203 TYR A N 1
ATOM 1568 C CA . TYR A 1 203 ? 9.454 8.648 -15.787 1.00 91.62 203 TYR A CA 1
ATOM 1569 C C . TYR A 1 203 ? 8.403 7.580 -15.467 1.00 91.62 203 TYR A C 1
ATOM 1571 O O . TYR A 1 203 ? 7.853 6.985 -16.392 1.00 91.62 203 TYR A O 1
ATOM 1579 N N . LEU A 1 204 ? 8.090 7.339 -14.189 1.00 92.00 204 LEU A N 1
ATOM 1580 C CA . LEU A 1 204 ? 7.260 6.209 -13.761 1.00 92.00 204 LEU A CA 1
ATOM 1581 C C . LEU A 1 204 ? 5.915 6.131 -14.500 1.00 92.00 204 LEU A C 1
ATOM 1583 O O . LEU A 1 204 ? 5.551 5.066 -14.990 1.00 92.00 204 LEU A O 1
ATOM 1587 N N . SER A 1 205 ? 5.197 7.248 -14.640 1.00 93.75 205 SER A N 1
ATOM 1588 C CA . SER A 1 205 ? 3.903 7.279 -15.339 1.00 93.75 205 SER A CA 1
ATOM 1589 C C . SER A 1 205 ? 4.022 6.946 -16.830 1.00 93.75 205 SER A C 1
ATOM 1591 O O . SER A 1 205 ? 3.188 6.217 -17.367 1.00 93.75 205 SER A O 1
ATOM 1593 N N . VAL A 1 206 ? 5.084 7.415 -17.492 1.00 94.25 206 VAL A N 1
ATOM 1594 C CA . VAL A 1 206 ? 5.376 7.104 -18.901 1.00 94.25 206 VAL A CA 1
ATOM 1595 C C . VAL A 1 206 ? 5.694 5.620 -19.057 1.00 94.25 206 VAL A C 1
ATOM 1597 O O . VAL A 1 206 ? 5.134 4.956 -19.926 1.00 94.25 206 VAL A O 1
ATOM 1600 N N . ILE A 1 207 ? 6.541 5.086 -18.174 1.00 93.75 207 ILE A N 1
ATOM 1601 C CA . ILE A 1 207 ? 6.900 3.666 -18.147 1.00 93.75 207 ILE A CA 1
ATOM 1602 C C . ILE A 1 207 ? 5.643 2.815 -17.953 1.00 93.75 207 ILE A C 1
ATOM 1604 O O . ILE A 1 207 ? 5.428 1.876 -18.712 1.00 93.75 207 ILE A O 1
ATOM 1608 N N . LYS A 1 208 ? 4.776 3.159 -16.993 1.00 94.31 208 LYS A N 1
ATOM 1609 C CA . LYS A 1 208 ? 3.543 2.408 -16.714 1.00 94.31 208 LYS A CA 1
ATOM 1610 C C . LYS A 1 208 ? 2.562 2.432 -17.885 1.00 94.31 208 LYS A C 1
ATOM 1612 O O . LYS A 1 208 ? 2.021 1.387 -18.234 1.00 94.31 208 LYS A O 1
ATOM 1617 N N . ALA A 1 209 ? 2.387 3.575 -18.547 1.00 96.25 209 ALA A N 1
ATOM 1618 C CA . ALA A 1 209 ? 1.547 3.667 -19.742 1.00 96.25 209 ALA A CA 1
ATOM 1619 C C . ALA A 1 209 ? 2.072 2.788 -20.894 1.00 96.25 209 ALA A C 1
ATOM 1621 O O . ALA A 1 209 ? 1.295 2.094 -21.556 1.00 96.25 209 ALA A O 1
ATOM 1622 N N . LEU A 1 210 ? 3.393 2.775 -21.110 1.00 95.88 210 LEU A N 1
ATOM 1623 C CA . LEU A 1 210 ? 4.030 1.900 -22.097 1.00 95.88 210 LEU A CA 1
ATOM 1624 C C . LEU A 1 210 ? 3.901 0.421 -21.714 1.00 95.88 210 LEU A C 1
ATOM 1626 O O . LEU A 1 210 ? 3.602 -0.388 -22.585 1.00 95.88 210 LEU A O 1
ATOM 1630 N N . GLN A 1 211 ? 4.057 0.078 -20.432 1.00 94.44 211 GLN A N 1
ATOM 1631 C CA . GLN A 1 211 ? 3.860 -1.284 -19.924 1.00 94.44 211 GLN A CA 1
ATOM 1632 C C . GLN A 1 211 ? 2.428 -1.766 -20.185 1.00 94.44 211 GLN A C 1
ATOM 1634 O O . GLN A 1 211 ? 2.231 -2.826 -20.764 1.00 94.44 211 GLN A O 1
ATOM 1639 N N . HIS A 1 212 ? 1.413 -0.964 -19.852 1.00 94.62 212 HIS A N 1
ATOM 1640 C CA . HIS A 1 212 ? 0.016 -1.335 -20.113 1.00 94.62 212 HIS A CA 1
ATOM 1641 C C . HIS A 1 212 ? -0.253 -1.514 -21.615 1.00 94.62 212 HIS A C 1
ATOM 1643 O O . HIS A 1 212 ? -0.948 -2.443 -22.023 1.00 94.62 212 HIS A O 1
ATOM 1649 N N . SER A 1 213 ? 0.339 -0.652 -22.448 1.00 95.50 213 SER A N 1
ATOM 1650 C CA . SER A 1 213 ? 0.230 -0.757 -23.907 1.00 95.50 213 SER A CA 1
ATOM 1651 C C . SER A 1 213 ? 0.923 -2.013 -24.446 1.00 95.50 213 SER A C 1
ATOM 1653 O O . SER A 1 213 ? 0.415 -2.639 -25.373 1.00 95.50 213 SER A O 1
ATOM 1655 N N . SER A 1 214 ? 2.061 -2.411 -23.867 1.00 95.50 214 SER A N 1
ATOM 1656 C CA . SER A 1 214 ? 2.784 -3.617 -24.273 1.00 95.50 214 SER A CA 1
ATOM 1657 C C . SER A 1 214 ? 2.039 -4.889 -23.857 1.00 95.50 214 SER A C 1
ATOM 1659 O O . SER A 1 214 ? 1.967 -5.834 -24.642 1.00 95.50 214 SER A O 1
ATOM 1661 N N . TYR A 1 215 ? 1.387 -4.894 -22.689 1.00 93.88 215 TYR A N 1
ATOM 1662 C CA . TYR A 1 215 ? 0.534 -6.006 -22.251 1.00 93.88 215 TYR A CA 1
ATOM 1663 C C . TYR A 1 215 ? -0.660 -6.238 -23.183 1.00 93.88 215 TYR A C 1
ATOM 1665 O O . TYR A 1 215 ? -1.049 -7.383 -23.399 1.00 93.88 215 TYR A O 1
ATOM 1673 N N . ALA A 1 216 ? -1.215 -5.182 -23.787 1.00 93.06 216 ALA A N 1
ATOM 1674 C CA . ALA A 1 216 ? -2.313 -5.303 -24.749 1.00 93.06 216 ALA A CA 1
ATOM 1675 C C . ALA A 1 216 ? -1.920 -6.051 -26.040 1.00 93.06 216 ALA A C 1
ATOM 1677 O O . ALA A 1 216 ? -2.786 -6.608 -26.711 1.00 93.06 216 ALA A O 1
ATOM 1678 N N . VAL A 1 217 ? -0.627 -6.085 -26.381 1.00 94.50 217 VAL A N 1
ATOM 1679 C CA . VAL A 1 217 ? -0.083 -6.799 -27.551 1.00 94.50 217 VAL A CA 1
ATOM 1680 C C . VAL A 1 217 ? 0.770 -8.012 -27.165 1.00 94.50 217 VAL A C 1
ATOM 1682 O O . VAL A 1 217 ? 1.507 -8.524 -28.003 1.00 94.50 217 VAL A O 1
ATOM 1685 N N . ASN A 1 218 ? 0.679 -8.473 -25.910 1.00 94.62 218 ASN A N 1
ATOM 1686 C CA . ASN A 1 218 ? 1.463 -9.588 -25.365 1.00 94.62 218 ASN A CA 1
ATOM 1687 C C . ASN A 1 218 ? 2.976 -9.411 -25.597 1.00 94.62 218 ASN A C 1
ATOM 1689 O O . ASN A 1 218 ? 3.652 -10.291 -26.138 1.00 94.62 218 ASN A O 1
ATOM 1693 N N . ARG A 1 219 ? 3.500 -8.235 -25.222 1.00 96.06 219 ARG A N 1
ATOM 1694 C CA . ARG A 1 219 ? 4.933 -7.914 -25.264 1.00 96.06 219 ARG A CA 1
ATOM 1695 C C . ARG A 1 219 ? 5.469 -7.410 -23.929 1.00 96.06 219 ARG A C 1
ATOM 1697 O O . ARG A 1 219 ? 4.827 -6.606 -23.247 1.00 96.06 219 ARG A O 1
ATOM 1704 N N . LYS A 1 220 ? 6.671 -7.858 -23.578 1.00 95.50 220 LYS A N 1
ATOM 1705 C CA . LYS A 1 220 ? 7.414 -7.419 -22.401 1.00 95.50 220 LYS A CA 1
ATOM 1706 C C . LYS A 1 220 ? 8.201 -6.168 -22.759 1.00 95.50 220 LYS A C 1
ATOM 1708 O O . LYS A 1 220 ? 9.071 -6.201 -23.627 1.00 95.50 220 LYS A O 1
ATOM 1713 N N . LEU A 1 221 ? 7.872 -5.050 -22.120 1.00 95.38 221 LEU A N 1
ATOM 1714 C CA . LEU A 1 221 ? 8.551 -3.783 -22.371 1.00 95.38 221 LEU A CA 1
ATOM 1715 C C . LEU A 1 221 ? 9.993 -3.824 -21.852 1.00 95.38 221 LEU A C 1
ATOM 1717 O O . LEU A 1 221 ? 10.218 -4.000 -20.654 1.00 95.38 221 LEU A O 1
ATOM 1721 N N . VAL A 1 222 ? 10.940 -3.544 -22.742 1.00 95.50 222 VAL A N 1
ATOM 1722 C CA . VAL A 1 222 ? 12.334 -3.236 -22.421 1.00 95.50 222 VAL A CA 1
ATOM 1723 C C . VAL A 1 222 ? 12.601 -1.788 -22.822 1.00 95.50 222 VAL A C 1
ATOM 1725 O O . VAL A 1 222 ? 12.280 -1.371 -23.936 1.00 95.50 222 VAL A O 1
ATOM 1728 N N . ILE A 1 223 ? 13.130 -0.994 -21.890 1.00 94.06 223 ILE A N 1
ATOM 1729 C CA . ILE A 1 223 ? 13.423 0.423 -22.126 1.00 94.06 223 ILE A CA 1
ATOM 1730 C C . ILE A 1 223 ? 14.918 0.601 -22.338 1.00 94.06 223 ILE A C 1
ATOM 1732 O O . ILE A 1 223 ? 15.706 0.388 -21.415 1.00 94.06 223 ILE A O 1
ATOM 1736 N N . ASP A 1 224 ? 15.278 1.087 -23.522 1.00 93.00 224 ASP A N 1
ATOM 1737 C CA . ASP A 1 224 ? 16.642 1.501 -23.827 1.00 93.00 224 ASP A CA 1
ATOM 1738 C C . ASP A 1 224 ? 16.818 2.967 -23.445 1.00 93.00 224 ASP A C 1
ATOM 1740 O O . ASP A 1 224 ? 16.299 3.883 -24.090 1.00 93.00 224 ASP A O 1
ATOM 1744 N N . TRP A 1 225 ? 17.541 3.205 -22.359 1.00 92.31 225 TRP A N 1
ATOM 1745 C CA . TRP A 1 225 ? 17.759 4.551 -21.851 1.00 92.31 225 TRP A CA 1
ATOM 1746 C C . TRP A 1 225 ? 18.831 5.287 -22.646 1.00 92.31 225 TRP A C 1
ATOM 1748 O O . TRP A 1 225 ? 19.958 4.816 -22.777 1.00 92.31 225 TRP A O 1
ATOM 1758 N N . ILE A 1 226 ? 18.493 6.485 -23.124 1.00 90.94 226 ILE A N 1
ATOM 1759 C CA . ILE A 1 226 ? 19.421 7.369 -23.831 1.00 90.94 226 ILE A CA 1
ATOM 1760 C C . ILE A 1 226 ? 19.510 8.688 -23.071 1.00 90.94 226 ILE A C 1
ATOM 1762 O O . ILE A 1 226 ? 18.515 9.399 -22.910 1.00 90.94 226 ILE A O 1
ATOM 1766 N N . GLU A 1 227 ? 20.708 9.038 -22.611 1.00 90.25 227 GLU A N 1
ATOM 1767 C CA . GLU A 1 227 ? 20.937 10.335 -21.984 1.00 90.25 227 GLU A CA 1
ATOM 1768 C C . GLU A 1 227 ? 20.868 11.446 -23.030 1.00 90.25 227 GLU A C 1
ATOM 1770 O O . GLU A 1 227 ? 21.641 11.486 -23.987 1.00 90.25 227 GLU A O 1
ATOM 1775 N N . SER A 1 228 ? 19.962 12.403 -22.832 1.00 90.25 228 SER A N 1
ATOM 1776 C CA . SER A 1 228 ? 19.779 13.509 -23.773 1.00 90.25 228 SER A CA 1
ATOM 1777 C C . SER A 1 228 ? 21.051 14.345 -23.952 1.00 90.25 228 SER A C 1
ATOM 1779 O O . SER A 1 228 ? 21.271 14.890 -25.026 1.00 90.25 228 SER A O 1
ATOM 1781 N N . ALA A 1 229 ? 21.900 14.426 -22.920 1.00 86.06 229 ALA A N 1
ATOM 1782 C CA . ALA A 1 229 ? 23.169 15.155 -22.962 1.00 86.06 229 ALA A CA 1
ATOM 1783 C C . ALA A 1 229 ? 24.202 14.532 -23.923 1.00 86.06 229 ALA A C 1
ATOM 1785 O O . ALA A 1 229 ? 25.097 15.229 -24.405 1.00 86.06 229 ALA A O 1
ATOM 1786 N N . GLU A 1 230 ? 24.082 13.234 -24.223 1.00 82.31 230 GLU A N 1
ATOM 1787 C CA . GLU A 1 230 ? 24.961 12.537 -25.169 1.00 82.31 230 GLU A CA 1
ATOM 1788 C C . GLU A 1 230 ? 24.603 12.824 -26.634 1.00 82.31 230 GLU A C 1
ATOM 1790 O O . GLU A 1 230 ? 25.412 12.571 -27.528 1.00 82.31 230 GLU A O 1
ATOM 1795 N N . LEU A 1 231 ? 23.412 13.377 -26.881 1.00 83.06 231 LEU A N 1
ATOM 1796 C CA . LEU A 1 231 ? 22.912 13.698 -28.218 1.00 83.06 231 LEU A CA 1
ATOM 1797 C C . LEU A 1 231 ? 23.320 15.098 -28.700 1.00 83.06 231 LEU A C 1
ATOM 1799 O O . LEU A 1 231 ? 23.137 15.403 -29.879 1.00 83.06 231 LEU A O 1
ATOM 1803 N N . ASP A 1 232 ? 23.894 15.929 -27.827 1.00 82.31 232 ASP A N 1
ATOM 1804 C CA . ASP A 1 232 ? 24.399 17.247 -28.204 1.00 82.31 232 ASP A CA 1
ATOM 1805 C C . ASP A 1 232 ? 25.750 17.139 -28.943 1.00 82.31 232 ASP A C 1
ATOM 1807 O O . ASP A 1 232 ? 26.696 16.474 -28.503 1.00 82.31 232 ASP A O 1
ATOM 1811 N N . ASP A 1 233 ? 25.849 17.830 -30.086 1.00 65.62 233 ASP A N 1
ATOM 1812 C CA . ASP A 1 233 ? 26.980 17.762 -31.030 1.00 65.62 233 ASP A CA 1
ATOM 1813 C C . ASP A 1 233 ? 28.339 18.164 -30.412 1.00 65.62 233 ASP A C 1
ATOM 1815 O O . ASP A 1 233 ? 29.394 17.728 -30.889 1.00 65.62 233 ASP A O 1
ATOM 1819 N N . GLU A 1 234 ? 28.350 18.975 -29.350 1.00 60.00 234 GLU A N 1
ATOM 1820 C CA . GLU A 1 234 ? 29.576 19.340 -28.624 1.00 60.00 234 GLU A CA 1
ATOM 1821 C C . GLU A 1 234 ? 30.086 18.184 -27.746 1.00 60.00 234 GLU A C 1
ATOM 1823 O O . GLU A 1 234 ? 31.279 17.858 -27.769 1.00 60.00 234 GLU A O 1
ATOM 1828 N N . THR A 1 235 ? 29.188 17.487 -27.048 1.00 53.75 235 THR A N 1
ATOM 1829 C CA . THR A 1 235 ? 29.504 16.375 -26.138 1.00 53.75 235 THR A CA 1
ATOM 1830 C C . THR A 1 235 ? 29.930 15.119 -26.905 1.00 53.75 235 THR A C 1
ATOM 1832 O O . THR A 1 235 ? 30.921 14.468 -26.553 1.00 53.75 235 THR A O 1
ATOM 1835 N N . GLY A 1 236 ? 29.258 14.823 -28.026 1.00 51.41 236 GLY A N 1
ATOM 1836 C CA . GLY A 1 236 ? 29.608 13.709 -28.915 1.00 51.41 236 GLY A CA 1
ATOM 1837 C C . GLY A 1 236 ? 30.987 13.858 -29.577 1.00 51.41 236 GLY A C 1
ATOM 1838 O O . GLY A 1 236 ? 31.663 12.862 -29.854 1.00 51.41 236 GLY A O 1
ATOM 1839 N N . ARG A 1 237 ? 31.459 15.096 -29.789 1.00 44.28 237 ARG A N 1
ATOM 1840 C CA . ARG A 1 237 ? 32.806 15.387 -30.320 1.00 44.28 237 ARG A CA 1
ATOM 1841 C C . ARG A 1 237 ? 33.899 15.330 -29.253 1.00 44.28 237 ARG A C 1
ATOM 1843 O O . ARG A 1 237 ? 34.999 14.871 -29.564 1.00 44.28 237 ARG A O 1
ATOM 1850 N N . LEU A 1 238 ? 33.612 15.752 -28.020 1.00 48.03 238 LEU A N 1
ATOM 1851 C CA . LEU A 1 238 ? 34.557 15.702 -26.896 1.00 48.03 238 LEU A CA 1
ATOM 1852 C C . LEU A 1 238 ? 34.898 14.260 -26.486 1.00 48.03 238 LEU A C 1
ATOM 1854 O O . LEU A 1 238 ? 36.066 13.962 -26.241 1.00 48.03 238 LEU A O 1
ATOM 1858 N N . ARG A 1 239 ? 33.929 13.332 -26.505 1.00 49.72 239 ARG A N 1
ATOM 1859 C CA . ARG A 1 239 ? 34.177 11.910 -26.186 1.00 49.72 239 ARG A CA 1
ATOM 1860 C C . ARG A 1 239 ? 34.810 11.104 -27.325 1.00 49.72 239 ARG A C 1
ATOM 1862 O O . ARG A 1 239 ? 35.644 10.245 -27.056 1.00 49.72 239 ARG A O 1
ATOM 1869 N N . ARG A 1 240 ? 34.518 11.415 -28.596 1.00 47.12 240 ARG A N 1
ATOM 1870 C CA . ARG A 1 240 ? 35.176 10.773 -29.761 1.00 47.12 240 ARG A CA 1
ATOM 1871 C C . ARG A 1 240 ? 36.671 11.108 -29.903 1.00 47.12 240 ARG A C 1
ATOM 1873 O O . ARG A 1 240 ? 37.328 10.549 -30.779 1.00 47.12 240 ARG A O 1
ATOM 1880 N N . ARG A 1 241 ? 37.205 12.010 -29.070 1.00 39.50 241 ARG A N 1
ATOM 1881 C CA . ARG A 1 241 ? 38.630 12.380 -29.005 1.00 39.50 241 ARG A CA 1
ATOM 1882 C C . ARG A 1 241 ? 39.399 11.745 -27.831 1.00 39.50 241 ARG A C 1
ATOM 1884 O O . ARG A 1 241 ? 40.586 12.022 -27.695 1.00 39.50 241 ARG A O 1
ATOM 1891 N N . GLY A 1 242 ? 38.773 10.890 -27.016 1.00 37.47 242 GLY A N 1
ATOM 1892 C CA . GLY A 1 242 ? 39.483 10.014 -26.068 1.00 37.47 242 GLY A CA 1
ATOM 1893 C C . GLY A 1 242 ? 40.024 8.756 -26.767 1.00 37.47 242 GLY A C 1
ATOM 1894 O O . GLY A 1 242 ? 39.438 8.351 -27.775 1.00 37.47 242 GLY A O 1
ATOM 1895 N N . PRO A 1 243 ? 41.132 8.139 -26.305 1.00 37.09 243 PRO A N 1
ATOM 1896 C CA . PRO A 1 243 ? 41.804 7.084 -27.056 1.00 37.09 243 PRO A CA 1
ATOM 1897 C C . PRO A 1 243 ? 40.865 5.902 -27.283 1.00 37.09 243 PRO A C 1
ATOM 1899 O O . PRO A 1 243 ? 40.262 5.387 -26.344 1.00 37.09 243 PRO A O 1
ATOM 1902 N N . ARG A 1 244 ? 40.779 5.453 -28.538 1.00 37.69 244 ARG A N 1
ATOM 1903 C CA . ARG A 1 244 ? 40.233 4.142 -28.883 1.00 37.69 244 ARG A CA 1
ATOM 1904 C C . ARG A 1 244 ? 41.038 3.088 -28.119 1.00 37.69 244 ARG A C 1
ATOM 1906 O O . ARG A 1 244 ? 42.148 2.766 -28.529 1.00 37.69 244 ARG A O 1
ATOM 1913 N N . GLN A 1 245 ? 40.499 2.551 -27.030 1.00 34.25 245 GLN A N 1
ATOM 1914 C CA . GLN A 1 245 ? 40.931 1.241 -26.559 1.00 34.25 245 GLN A CA 1
ATOM 1915 C C . GLN A 1 245 ? 40.279 0.212 -27.476 1.00 34.25 245 GLN A C 1
ATOM 1917 O O . GLN A 1 245 ? 39.113 -0.148 -27.340 1.00 34.25 245 GLN A O 1
ATOM 1922 N N . CYS A 1 246 ? 41.050 -0.167 -28.493 1.00 32.69 246 CYS A N 1
ATOM 1923 C CA . CYS A 1 246 ? 40.903 -1.437 -29.177 1.00 32.69 246 CYS A CA 1
ATOM 1924 C C . CYS A 1 246 ? 40.906 -2.559 -28.132 1.00 32.69 246 CYS A C 1
ATOM 1926 O O . CYS A 1 246 ? 41.692 -2.511 -27.187 1.00 32.69 246 CYS A O 1
ATOM 1928 N N . LEU A 1 247 ? 40.050 -3.566 -28.327 1.00 36.28 247 LEU A N 1
ATOM 1929 C CA . LEU A 1 247 ? 40.203 -4.852 -27.658 1.00 36.28 247 LEU A CA 1
ATOM 1930 C C . LEU A 1 247 ? 41.630 -5.378 -27.896 1.00 36.28 247 LEU A C 1
ATOM 1932 O O . LEU A 1 247 ? 42.076 -5.455 -29.041 1.00 36.28 247 LEU A O 1
ATOM 1936 N N . GLY A 1 248 ? 42.318 -5.716 -26.809 1.00 27.95 248 GLY A N 1
ATOM 1937 C CA . GLY A 1 248 ? 43.653 -6.305 -26.778 1.00 27.95 248 GLY A CA 1
ATOM 1938 C C . GLY A 1 248 ? 44.191 -6.299 -25.345 1.00 27.95 248 GLY A C 1
ATOM 1939 O O . GLY A 1 248 ? 44.114 -5.280 -24.667 1.00 27.95 248 GLY A O 1
ATOM 1940 N N . ASP A 1 249 ? 44.656 -7.456 -24.891 1.00 31.03 249 ASP A N 1
ATOM 1941 C CA . ASP A 1 249 ? 44.945 -7.837 -23.505 1.00 31.03 249 ASP A CA 1
ATOM 1942 C C . ASP A 1 249 ? 45.953 -6.975 -22.708 1.00 31.03 249 ASP A C 1
ATOM 1944 O O . ASP A 1 249 ? 46.792 -6.271 -23.267 1.00 31.03 249 ASP A O 1
ATOM 1948 N N . ALA A 1 250 ? 45.913 -7.203 -21.382 1.00 29.38 250 ALA A N 1
ATOM 1949 C CA . ALA A 1 250 ? 46.952 -7.026 -20.349 1.00 29.38 250 ALA A CA 1
ATOM 1950 C C . ALA A 1 250 ? 46.811 -5.858 -19.335 1.00 29.38 250 ALA A C 1
ATOM 1952 O O . ALA A 1 250 ? 47.096 -4.699 -19.606 1.00 29.38 250 ALA A O 1
ATOM 1953 N N . GLN A 1 251 ? 46.421 -6.254 -18.113 1.00 32.06 251 GLN A N 1
ATOM 1954 C CA . GLN A 1 251 ? 47.099 -6.044 -16.819 1.00 32.06 251 GLN A CA 1
ATOM 1955 C C . GLN A 1 251 ? 47.619 -4.637 -16.404 1.00 32.06 251 GLN A C 1
ATOM 1957 O O . GLN A 1 251 ? 48.554 -4.099 -16.979 1.00 32.06 251 GLN A O 1
ATOM 1962 N N . GLU A 1 252 ? 47.114 -4.199 -15.236 1.00 31.86 252 GLU A N 1
ATOM 1963 C CA . GLU A 1 252 ? 47.737 -3.381 -14.163 1.00 31.86 252 GLU A CA 1
ATOM 1964 C C . GLU A 1 252 ? 47.175 -1.979 -13.815 1.00 31.86 252 GLU A C 1
ATOM 1966 O O . GLU A 1 252 ? 47.280 -1.006 -14.551 1.00 31.86 252 GLU A O 1
ATOM 1971 N N . ARG A 1 253 ? 46.749 -1.909 -12.537 1.00 30.31 253 ARG A N 1
ATOM 1972 C CA . ARG A 1 253 ? 46.958 -0.852 -11.519 1.00 30.31 253 ARG A CA 1
ATOM 1973 C C . ARG A 1 253 ? 46.253 0.511 -11.665 1.00 30.31 253 ARG A C 1
ATOM 1975 O O . ARG A 1 253 ? 46.783 1.478 -12.188 1.00 30.31 253 ARG A O 1
ATOM 1982 N N . GLY A 1 254 ? 45.119 0.595 -10.963 1.00 31.70 254 GLY A N 1
ATOM 1983 C CA . GLY A 1 254 ? 44.835 1.531 -9.862 1.00 31.70 254 GLY A CA 1
ATOM 1984 C C . GLY A 1 254 ? 45.141 3.028 -10.013 1.00 31.70 254 GLY A C 1
ATOM 1985 O O . GLY A 1 254 ? 46.298 3.432 -9.974 1.00 31.70 254 GLY A O 1
ATOM 1986 N N . ARG A 1 255 ? 44.081 3.853 -9.952 1.00 29.62 255 ARG A N 1
ATOM 1987 C CA . ARG A 1 255 ? 43.980 5.081 -9.126 1.00 29.62 255 ARG A CA 1
ATOM 1988 C C . ARG A 1 255 ? 42.565 5.679 -9.210 1.00 29.62 255 ARG A C 1
ATOM 1990 O O . ARG A 1 255 ? 42.048 5.932 -10.289 1.00 29.62 255 ARG A O 1
ATOM 1997 N N . HIS A 1 256 ? 41.970 5.928 -8.045 1.00 38.84 256 HIS A N 1
ATOM 1998 C CA . HIS A 1 256 ? 40.737 6.703 -7.860 1.00 38.84 256 HIS A CA 1
ATOM 1999 C C . HIS A 1 256 ? 40.927 8.191 -8.204 1.00 38.84 256 HIS A C 1
ATOM 2001 O O . HIS A 1 256 ? 41.942 8.765 -7.800 1.00 38.84 256 HIS A O 1
ATOM 2007 N N . PRO A 1 257 ? 39.900 8.871 -8.747 1.00 34.22 257 PRO A N 1
ATOM 2008 C CA . PRO A 1 257 ? 39.718 10.305 -8.557 1.00 34.22 257 PRO A CA 1
ATOM 2009 C C . PRO A 1 257 ? 38.555 10.614 -7.594 1.00 34.22 257 PRO A C 1
ATOM 2011 O O . PRO A 1 257 ? 37.516 9.958 -7.594 1.00 34.22 257 PRO A O 1
ATOM 2014 N N . ARG A 1 258 ? 38.763 11.633 -6.751 1.00 27.28 258 ARG A N 1
ATOM 2015 C CA . ARG A 1 258 ? 37.799 12.204 -5.789 1.00 27.28 258 ARG A CA 1
ATOM 2016 C C . ARG A 1 258 ? 36.791 13.136 -6.496 1.00 27.28 258 ARG A C 1
ATOM 2018 O O . ARG A 1 258 ? 37.161 13.726 -7.510 1.00 27.28 258 ARG A O 1
ATOM 2025 N N . PRO A 1 259 ? 35.572 13.348 -5.958 1.00 31.41 259 PRO A N 1
ATOM 2026 C CA . PRO A 1 259 ? 34.570 14.203 -6.593 1.00 31.41 259 PRO A CA 1
ATOM 2027 C C . PRO A 1 259 ? 34.815 15.694 -6.298 1.00 31.41 259 PRO A C 1
ATOM 2029 O O . PRO A 1 259 ? 34.932 16.103 -5.143 1.00 31.41 259 PRO A O 1
ATOM 2032 N N . GLY A 1 260 ? 34.886 16.503 -7.359 1.00 27.66 260 GLY A N 1
ATOM 2033 C CA . GLY A 1 260 ? 34.883 17.969 -7.318 1.00 27.66 260 GLY A CA 1
ATOM 2034 C C . GLY A 1 260 ? 33.473 18.534 -7.527 1.00 27.66 260 GLY A C 1
ATOM 2035 O O . GLY A 1 260 ? 32.674 17.959 -8.258 1.00 27.66 260 GLY A O 1
ATOM 2036 N N . GLY A 1 261 ? 33.173 19.636 -6.835 1.00 28.52 261 GLY A N 1
ATOM 2037 C CA . GLY A 1 261 ? 31.831 20.168 -6.593 1.00 28.52 261 GLY A CA 1
ATOM 2038 C C . GLY A 1 261 ? 31.024 20.664 -7.800 1.00 28.52 261 GLY A C 1
ATOM 2039 O O . GLY A 1 261 ? 31.542 21.054 -8.843 1.00 28.52 261 GLY A O 1
ATOM 2040 N N . ILE A 1 262 ? 29.708 20.665 -7.586 1.00 30.84 262 ILE A N 1
ATOM 2041 C CA . ILE A 1 262 ? 28.645 20.990 -8.539 1.00 30.84 262 ILE A CA 1
ATOM 2042 C C . ILE A 1 262 ? 28.496 22.511 -8.671 1.00 30.84 262 ILE A C 1
ATOM 2044 O O . ILE A 1 262 ? 28.214 23.202 -7.690 1.00 30.84 262 ILE A O 1
ATOM 2048 N N . ARG A 1 263 ? 28.587 23.026 -9.901 1.00 26.58 263 ARG A N 1
ATOM 2049 C CA . ARG A 1 263 ? 28.135 24.373 -10.274 1.00 26.58 263 ARG A CA 1
ATOM 2050 C C . ARG A 1 263 ? 26.880 24.226 -11.140 1.00 26.58 263 ARG A C 1
ATOM 2052 O O . ARG A 1 263 ? 26.920 23.568 -12.173 1.00 26.58 263 ARG A O 1
ATOM 2059 N N . LYS A 1 264 ? 25.751 24.785 -10.690 1.00 32.59 264 LYS A N 1
ATOM 2060 C CA . LYS A 1 264 ? 24.500 24.830 -11.464 1.00 32.59 264 LYS A CA 1
ATOM 2061 C C . LYS A 1 264 ? 24.610 25.936 -12.509 1.00 32.59 264 LYS A C 1
ATOM 2063 O O . LYS A 1 264 ? 24.776 27.092 -12.131 1.00 32.59 264 LYS A O 1
ATOM 2068 N N . GLU A 1 265 ? 24.469 25.597 -13.785 1.00 31.53 265 GLU A N 1
ATOM 2069 C CA . GLU A 1 265 ? 24.364 26.582 -14.861 1.00 31.53 265 GLU A CA 1
ATOM 2070 C C . GLU A 1 265 ? 23.061 26.387 -15.645 1.00 31.53 265 GLU A C 1
ATOM 2072 O O . GLU A 1 265 ? 22.516 25.286 -15.741 1.00 31.53 265 GLU A O 1
ATOM 2077 N N . GLY A 1 266 ? 22.493 27.522 -16.050 1.00 29.34 266 GLY A N 1
ATOM 2078 C CA . GLY A 1 266 ? 21.077 27.714 -16.333 1.00 29.34 266 GLY A CA 1
ATOM 2079 C C . GLY A 1 266 ? 20.558 27.140 -17.651 1.00 29.34 266 GLY A C 1
ATOM 2080 O O . GLY A 1 266 ? 21.274 26.900 -18.617 1.00 29.34 266 GLY A O 1
ATOM 2081 N N . ASN A 1 267 ? 19.238 26.987 -17.644 1.00 34.91 267 ASN A N 1
ATOM 2082 C CA . ASN A 1 267 ? 18.360 26.467 -18.682 1.00 34.91 267 ASN A CA 1
ATOM 2083 C C . ASN A 1 267 ? 18.578 27.142 -20.057 1.00 34.91 267 ASN A C 1
ATOM 2085 O O . ASN A 1 267 ? 18.333 28.341 -20.204 1.00 34.91 267 ASN A O 1
ATOM 2089 N N . ARG A 1 268 ? 18.955 26.372 -21.088 1.00 32.28 268 ARG A N 1
ATOM 2090 C CA . ARG A 1 268 ? 18.839 26.784 -22.497 1.00 32.28 268 ARG A CA 1
ATOM 2091 C C . ARG A 1 268 ? 17.965 25.793 -23.268 1.00 32.28 268 ARG A C 1
ATOM 2093 O O . ARG A 1 268 ? 18.326 24.643 -23.453 1.00 32.28 268 ARG A O 1
ATOM 2100 N N . ARG A 1 269 ? 16.799 26.313 -23.666 1.00 30.41 269 ARG A N 1
ATOM 2101 C CA . ARG A 1 269 ? 15.926 25.964 -24.803 1.00 30.41 269 ARG A CA 1
ATOM 2102 C C . ARG A 1 269 ? 16.070 24.544 -25.382 1.00 30.41 269 ARG A C 1
ATOM 2104 O O . ARG A 1 269 ? 16.907 24.303 -26.244 1.00 30.41 269 ARG A O 1
ATOM 2111 N N . GLN A 1 270 ? 15.134 23.669 -25.005 1.00 34.62 270 GLN A N 1
ATOM 2112 C CA . GLN A 1 270 ? 14.700 22.535 -25.828 1.00 34.62 270 GLN A CA 1
ATOM 2113 C C . GLN A 1 270 ? 13.957 23.074 -27.055 1.00 34.62 270 GLN A C 1
ATOM 2115 O O . GLN A 1 270 ? 12.737 23.179 -27.047 1.00 34.62 270 GLN A O 1
ATOM 2120 N N . ASP A 1 271 ? 14.686 23.467 -28.092 1.00 33.97 271 ASP A N 1
ATOM 2121 C CA . ASP A 1 271 ? 14.086 23.607 -29.413 1.00 33.97 271 ASP A CA 1
ATOM 2122 C C . ASP A 1 271 ? 15.163 23.451 -30.486 1.00 33.97 271 ASP A C 1
ATOM 2124 O O . ASP A 1 271 ? 15.899 24.388 -30.790 1.00 33.97 271 ASP A O 1
ATOM 2128 N N . SER A 1 272 ? 15.330 22.231 -31.004 1.00 29.86 272 SER A N 1
ATOM 2129 C CA . SER A 1 272 ? 15.639 22.006 -32.421 1.00 29.86 272 SER A CA 1
ATOM 2130 C C . SER A 1 272 ? 15.773 20.514 -32.764 1.00 29.86 272 SER A C 1
ATOM 2132 O O . SER A 1 272 ? 16.501 19.761 -32.130 1.00 29.86 272 SER A O 1
ATOM 2134 N N . ARG A 1 273 ? 15.106 20.140 -33.869 1.00 29.91 273 ARG A N 1
ATOM 2135 C CA . ARG A 1 273 ? 15.304 18.942 -34.717 1.00 29.91 273 ARG A CA 1
ATOM 2136 C C . ARG A 1 273 ? 14.661 17.620 -34.263 1.00 29.91 273 ARG A C 1
ATOM 2138 O O . ARG A 1 273 ? 15.331 16.635 -33.980 1.00 29.91 273 ARG A O 1
ATOM 2145 N N . ARG A 1 274 ? 13.337 17.522 -34.452 1.00 28.42 274 ARG A N 1
ATOM 2146 C CA . ARG A 1 274 ? 12.690 16.246 -34.821 1.00 28.42 274 ARG A CA 1
ATOM 2147 C C . ARG A 1 274 ? 13.175 15.818 -36.214 1.00 28.42 274 ARG A C 1
ATOM 2149 O O . ARG A 1 274 ? 12.689 16.328 -37.221 1.00 28.42 274 ARG A O 1
ATOM 2156 N N . ARG A 1 275 ? 14.118 14.875 -36.294 1.00 28.86 275 ARG A N 1
ATOM 2157 C CA . ARG A 1 275 ? 14.371 14.100 -37.520 1.00 28.86 275 ARG A CA 1
ATOM 2158 C C . ARG A 1 275 ? 13.551 12.817 -37.439 1.00 28.86 275 ARG A C 1
ATOM 2160 O O . ARG A 1 275 ? 13.869 11.921 -36.670 1.00 28.86 275 ARG A O 1
ATOM 2167 N N . VAL A 1 276 ? 12.477 12.754 -38.220 1.00 28.47 276 VAL A N 1
ATOM 2168 C CA . VAL A 1 276 ? 11.671 11.543 -38.397 1.00 28.47 276 VAL A CA 1
ATOM 2169 C C . VAL A 1 276 ? 12.489 10.543 -39.213 1.00 28.47 276 VAL A C 1
ATOM 2171 O O . VAL A 1 276 ? 12.690 10.736 -40.412 1.00 28.47 276 VAL A O 1
ATOM 2174 N N . THR A 1 277 ? 12.952 9.463 -38.594 1.00 30.34 277 THR A N 1
ATOM 2175 C CA . THR A 1 277 ? 13.408 8.269 -39.311 1.00 30.34 277 THR A CA 1
ATOM 2176 C C . THR A 1 277 ? 12.176 7.468 -39.736 1.00 30.34 277 THR A C 1
ATOM 2178 O O . THR A 1 277 ? 11.600 6.705 -38.969 1.00 30.34 277 THR A O 1
ATOM 2181 N N . ARG A 1 278 ? 11.721 7.667 -40.982 1.00 27.17 278 ARG A N 1
ATOM 2182 C CA . ARG A 1 278 ? 10.716 6.796 -41.613 1.00 27.17 278 ARG A CA 1
ATOM 2183 C C . ARG A 1 278 ? 11.367 5.455 -41.969 1.00 27.17 278 ARG A C 1
ATOM 2185 O O . ARG A 1 278 ? 11.928 5.312 -43.052 1.00 27.17 278 ARG A O 1
ATOM 2192 N N . GLY A 1 279 ? 11.268 4.480 -41.071 1.00 26.95 279 GLY A N 1
ATOM 2193 C CA . GLY A 1 279 ? 11.400 3.064 -41.412 1.00 26.95 279 GLY A CA 1
ATOM 2194 C C . GLY A 1 279 ? 10.118 2.588 -42.094 1.00 26.95 279 GLY A C 1
ATOM 2195 O O . GLY A 1 279 ? 9.030 2.710 -41.539 1.00 26.95 279 GLY A O 1
ATOM 2196 N N . ARG A 1 280 ? 10.228 2.123 -43.340 1.00 29.67 280 ARG A N 1
ATOM 2197 C CA . ARG A 1 280 ? 9.123 1.553 -44.120 1.00 29.67 280 ARG A CA 1
ATOM 2198 C C . ARG A 1 280 ? 8.777 0.168 -43.566 1.00 29.67 280 ARG A C 1
ATOM 2200 O O . ARG A 1 280 ? 9.513 -0.775 -43.826 1.00 29.67 280 ARG A O 1
ATOM 2207 N N . THR A 1 281 ? 7.600 0.031 -42.970 1.00 27.81 281 THR A N 1
ATOM 2208 C CA . THR A 1 281 ? 6.875 -1.246 -42.947 1.00 27.81 281 THR A CA 1
ATOM 2209 C C . THR A 1 281 ? 5.385 -0.940 -43.038 1.00 27.81 281 THR A C 1
ATOM 2211 O O . THR A 1 281 ? 4.825 -0.247 -42.195 1.00 27.81 281 THR A O 1
ATOM 2214 N N . ARG A 1 282 ? 4.762 -1.357 -44.146 1.00 25.94 282 ARG A N 1
ATOM 2215 C CA . ARG A 1 282 ? 3.325 -1.201 -44.391 1.00 25.94 282 ARG A CA 1
ATOM 2216 C C . ARG A 1 282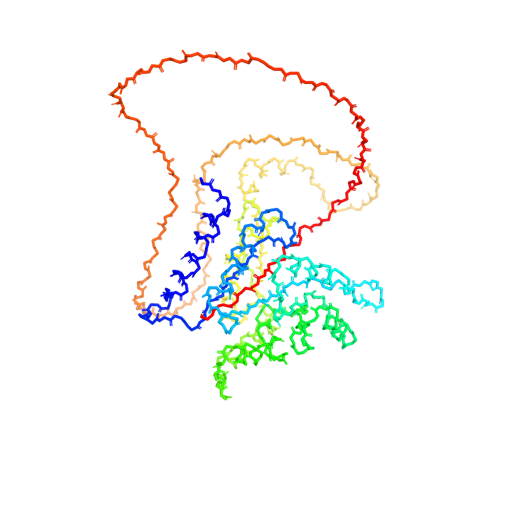 ? 2.582 -2.281 -43.612 1.00 25.94 282 ARG A C 1
ATOM 2218 O O . ARG A 1 282 ? 2.794 -3.450 -43.899 1.00 25.94 282 ARG A O 1
ATOM 2225 N N . TYR A 1 283 ? 1.647 -1.878 -42.762 1.00 27.16 283 TYR A N 1
ATOM 2226 C CA . TYR A 1 283 ? 0.432 -2.645 -42.507 1.00 27.16 283 TYR A CA 1
ATOM 2227 C C . TYR A 1 283 ? -0.754 -1.684 -42.595 1.00 27.16 283 TYR A C 1
ATOM 2229 O O . TYR A 1 283 ? -0.758 -0.620 -41.978 1.00 27.16 283 TYR A O 1
ATOM 2237 N N . HIS A 1 284 ? -1.708 -2.024 -43.459 1.00 26.30 284 HIS A N 1
ATOM 2238 C CA . HIS A 1 284 ? -2.995 -1.352 -43.564 1.00 26.30 284 HIS A CA 1
ATOM 2239 C C . HIS A 1 284 ? -3.930 -1.949 -42.515 1.00 26.30 284 HIS A C 1
ATOM 2241 O O . HIS A 1 284 ? -4.246 -3.130 -42.594 1.00 26.30 284 HIS A O 1
ATOM 2247 N N . THR A 1 285 ? -4.436 -1.118 -41.611 1.00 25.81 285 THR A N 1
ATOM 2248 C CA . THR A 1 285 ? -5.706 -1.360 -40.920 1.00 25.81 285 THR A CA 1
ATOM 2249 C C . THR A 1 285 ? -6.455 -0.039 -40.841 1.00 25.81 285 THR A C 1
ATOM 2251 O O . THR A 1 285 ? -6.025 0.908 -40.184 1.00 25.81 285 THR A O 1
ATOM 2254 N N . SER A 1 286 ? -7.559 0.037 -41.577 1.00 26.50 286 SER A N 1
ATOM 2255 C CA . SER A 1 286 ? -8.583 1.064 -41.444 1.00 26.50 286 SER A CA 1
ATOM 2256 C C . SER A 1 286 ? -9.366 0.821 -40.156 1.00 26.50 286 SER A C 1
ATOM 2258 O O . SER A 1 286 ? -9.999 -0.224 -40.025 1.00 26.50 286 SER A O 1
ATOM 2260 N N . ALA A 1 287 ? -9.366 1.783 -39.239 1.00 26.08 287 ALA A N 1
ATOM 2261 C CA . ALA A 1 287 ? -10.356 1.849 -38.175 1.00 26.08 287 ALA A CA 1
ATOM 2262 C C . ALA A 1 287 ? -10.765 3.311 -37.974 1.00 26.08 287 ALA A C 1
ATOM 2264 O O . ALA A 1 287 ? -9.945 4.193 -37.725 1.00 26.08 287 ALA A O 1
ATOM 2265 N N . SER A 1 288 ? -12.054 3.543 -38.179 1.00 24.70 288 SER A N 1
ATOM 2266 C CA . SER A 1 288 ? -12.796 4.778 -37.975 1.00 24.70 288 SER A CA 1
ATOM 2267 C C . SER A 1 288 ? -12.648 5.294 -36.543 1.00 24.70 288 SER A C 1
ATOM 2269 O O . SER A 1 288 ? -12.988 4.600 -35.587 1.00 24.70 288 SER A O 1
ATOM 2271 N N . ALA A 1 289 ? -12.176 6.532 -36.405 1.00 23.80 289 ALA A N 1
ATOM 2272 C CA . ALA A 1 289 ? -12.147 7.253 -35.143 1.00 23.80 289 ALA A CA 1
ATOM 2273 C C . ALA A 1 289 ? -13.567 7.714 -34.776 1.00 23.80 289 ALA A C 1
ATOM 2275 O O . ALA A 1 289 ? -14.113 8.613 -35.415 1.00 23.80 289 ALA A O 1
ATOM 2276 N N . SER A 1 290 ? -14.152 7.111 -33.740 1.00 23.86 290 SER A N 1
ATOM 2277 C CA . SER A 1 290 ? -15.240 7.735 -32.986 1.00 23.86 290 SER A CA 1
ATOM 2278 C C . SER A 1 290 ? -14.611 8.599 -31.896 1.00 23.86 290 SER A C 1
ATOM 2280 O O . SER A 1 290 ? -13.771 8.138 -31.123 1.00 23.86 290 SER A O 1
ATOM 2282 N N . ALA A 1 291 ? -14.950 9.883 -31.901 1.00 25.86 291 ALA A N 1
ATOM 2283 C CA . ALA A 1 291 ? -14.396 10.883 -31.007 1.00 25.86 291 ALA A CA 1
ATOM 2284 C C . ALA A 1 291 ? -14.960 10.718 -29.588 1.00 25.86 291 ALA A C 1
ATOM 2286 O O . ALA A 1 291 ? -16.148 10.936 -29.369 1.00 25.86 291 ALA A O 1
ATOM 2287 N N . TYR A 1 292 ? -14.095 10.424 -28.617 1.00 22.62 292 TYR A N 1
ATOM 2288 C CA . TYR A 1 292 ? -14.374 10.656 -27.201 1.00 22.62 292 TYR A CA 1
ATOM 2289 C C . TYR A 1 292 ? -13.616 11.915 -26.766 1.00 22.62 292 TYR A C 1
ATOM 2291 O O . TYR A 1 292 ? -12.387 11.972 -26.821 1.00 22.62 292 TYR A O 1
ATOM 2299 N N . LYS A 1 293 ? -14.358 12.964 -26.396 1.00 24.12 293 LYS A N 1
ATOM 2300 C CA . LYS A 1 293 ? -13.808 14.199 -25.824 1.00 24.12 293 LYS A CA 1
ATOM 2301 C C . LYS A 1 293 ? -13.443 13.940 -24.364 1.00 24.12 293 LYS A C 1
ATOM 2303 O O . LYS A 1 293 ? -14.339 13.802 -23.540 1.00 24.12 293 LYS A O 1
ATOM 2308 N N . SER A 1 294 ? -12.156 13.964 -24.031 1.00 25.73 294 SER A N 1
ATOM 2309 C CA . SER A 1 294 ? -11.699 14.232 -22.667 1.00 25.73 294 SER A CA 1
ATOM 2310 C C . SER A 1 294 ? -11.228 15.686 -22.583 1.00 25.73 294 SER A C 1
ATOM 2312 O O . SER A 1 294 ? -10.278 16.107 -23.242 1.00 25.73 294 SER A O 1
ATOM 2314 N N . GLN A 1 295 ? -11.945 16.494 -21.803 1.00 25.34 295 GLN A N 1
ATOM 2315 C CA . GLN A 1 295 ? -11.469 17.800 -21.362 1.00 25.34 295 GLN A CA 1
ATOM 2316 C C . GLN A 1 295 ? -10.546 17.575 -20.162 1.00 25.34 295 GLN A C 1
ATOM 2318 O O . GLN A 1 295 ? -11.004 17.272 -19.068 1.00 25.34 295 GLN A O 1
ATOM 2323 N N . GLN A 1 296 ? -9.238 17.719 -20.371 1.00 25.75 296 GLN A N 1
ATOM 2324 C CA . GLN A 1 296 ? -8.284 17.978 -19.296 1.00 25.75 296 GLN A CA 1
ATOM 2325 C C . GLN A 1 296 ? -8.122 19.493 -19.166 1.00 25.75 296 GLN A C 1
ATOM 2327 O O . GLN A 1 296 ? -7.588 20.140 -20.065 1.00 25.75 296 GLN A O 1
ATOM 2332 N N . SER A 1 297 ? -8.555 20.064 -18.043 1.00 24.17 297 SER A N 1
ATOM 2333 C CA . SER A 1 297 ? -8.097 21.383 -17.610 1.00 24.17 297 SER A CA 1
ATOM 2334 C C . SER A 1 297 ? -6.931 21.207 -16.645 1.00 24.17 297 SER A C 1
ATOM 2336 O O . SER A 1 297 ? -7.102 20.852 -15.481 1.00 24.17 297 SER A O 1
ATOM 2338 N N . SER A 1 298 ? -5.730 21.463 -17.152 1.00 25.14 298 SER A N 1
ATOM 2339 C CA . SER A 1 298 ? -4.557 21.800 -16.353 1.00 25.14 298 SER A CA 1
ATOM 2340 C C . SER A 1 298 ? -4.793 23.127 -15.631 1.00 25.14 298 SER A C 1
ATOM 2342 O O . SER A 1 298 ? -5.316 24.057 -16.241 1.00 25.14 298 SER A O 1
ATOM 2344 N N . SER A 1 299 ? -4.343 23.267 -14.384 1.00 24.67 299 SER A N 1
ATOM 2345 C CA . SER A 1 299 ? -3.983 24.575 -13.815 1.00 24.67 299 SER A CA 1
ATOM 2346 C C . SER A 1 299 ? -3.044 24.406 -12.623 1.00 24.67 299 SER A C 1
ATOM 2348 O O . SER A 1 299 ? -3.467 24.192 -11.494 1.00 24.67 299 SER A O 1
ATOM 2350 N N . ALA A 1 300 ? -1.748 24.543 -12.897 1.00 23.25 300 ALA A N 1
ATOM 2351 C CA . ALA A 1 300 ? -0.809 25.116 -11.944 1.00 23.25 300 ALA A CA 1
ATOM 2352 C C . ALA A 1 300 ? -0.855 26.640 -12.130 1.00 23.25 300 ALA A C 1
ATOM 2354 O O . ALA A 1 300 ? -0.714 27.115 -13.257 1.00 23.25 300 ALA A O 1
ATOM 2355 N N . ALA A 1 301 ? -1.025 27.409 -11.055 1.00 24.16 301 ALA A N 1
ATOM 2356 C CA . ALA A 1 301 ? -0.832 28.855 -11.089 1.00 24.16 301 ALA A CA 1
ATOM 2357 C C . ALA A 1 301 ? -0.100 29.325 -9.829 1.00 24.16 301 ALA A C 1
ATOM 2359 O O . ALA A 1 301 ? -0.674 29.541 -8.765 1.00 24.16 301 ALA A O 1
ATOM 2360 N N . THR A 1 302 ? 1.208 29.486 -9.999 1.00 23.08 302 THR A N 1
ATOM 2361 C CA . THR A 1 302 ? 2.092 30.318 -9.190 1.00 23.08 302 THR A CA 1
ATOM 2362 C C . THR A 1 302 ? 1.646 31.779 -9.304 1.00 23.08 302 THR A C 1
ATOM 2364 O O . THR A 1 302 ? 1.479 32.298 -10.406 1.00 23.08 302 THR A O 1
ATOM 2367 N N . CYS A 1 303 ? 1.467 32.452 -8.169 1.00 20.88 303 CYS A N 1
ATOM 2368 C CA . CYS A 1 303 ? 1.007 33.836 -8.088 1.00 20.88 303 CYS A CA 1
ATOM 2369 C C . CYS A 1 303 ? 2.178 34.824 -8.281 1.00 20.88 303 CYS A C 1
ATOM 2371 O O . CYS A 1 303 ? 3.154 34.778 -7.533 1.00 20.88 303 CYS A O 1
ATOM 2373 N N . TRP A 1 304 ? 2.076 35.730 -9.260 1.00 20.02 304 TRP A N 1
ATOM 2374 C CA . TRP A 1 304 ? 2.905 36.938 -9.378 1.00 20.02 304 TRP A CA 1
ATOM 2375 C C . TRP A 1 304 ? 2.015 38.162 -9.142 1.00 20.02 304 TRP A C 1
ATOM 2377 O O . TRP A 1 304 ? 1.051 38.375 -9.871 1.00 20.02 304 TRP A O 1
ATOM 2387 N N . GLY A 1 305 ? 2.332 38.958 -8.117 1.00 20.00 305 GLY A N 1
ATOM 2388 C CA . GLY A 1 305 ? 1.602 40.177 -7.763 1.00 20.00 305 GLY A CA 1
ATOM 2389 C C . GLY A 1 305 ? 2.318 41.452 -8.212 1.00 20.00 305 GLY A C 1
ATOM 2390 O O . GLY A 1 305 ? 3.537 41.571 -8.073 1.00 20.00 305 GLY A O 1
ATOM 2391 N N . TRP A 1 306 ? 1.546 42.435 -8.682 1.00 19.20 306 TRP A N 1
ATOM 2392 C CA . TRP A 1 306 ? 1.979 43.826 -8.848 1.00 19.20 306 TRP A CA 1
ATOM 2393 C C . TRP A 1 306 ? 0.948 44.797 -8.241 1.00 19.20 306 TRP A C 1
ATOM 2395 O O . TRP A 1 306 ? -0.246 44.514 -8.213 1.00 19.20 306 TRP A O 1
ATOM 2405 N N . ARG A 1 307 ? 1.469 45.891 -7.668 1.00 20.80 307 ARG A N 1
ATOM 2406 C CA . ARG A 1 307 ? 0.858 46.878 -6.744 1.00 20.80 307 ARG A CA 1
ATOM 2407 C C . ARG A 1 307 ? 0.062 47.992 -7.437 1.00 20.80 307 ARG A C 1
ATOM 2409 O O . ARG A 1 307 ? 0.445 48.376 -8.529 1.00 20.80 307 ARG A O 1
ATOM 2416 N N . GLU A 1 308 ? -0.824 48.652 -6.668 1.00 20.55 308 GLU A N 1
ATOM 2417 C CA . GLU A 1 308 ? -0.815 50.108 -6.334 1.00 20.55 308 GLU A CA 1
ATOM 2418 C C . GLU A 1 308 ? -1.815 50.419 -5.179 1.00 20.55 308 GLU A C 1
ATOM 2420 O O . GLU A 1 308 ? -2.922 49.901 -5.177 1.00 20.55 308 GLU A O 1
ATOM 2425 N N . ARG A 1 309 ? -1.365 50.920 -4.005 1.00 22.44 309 ARG A N 1
ATOM 2426 C CA . ARG A 1 309 ? -1.319 52.313 -3.445 1.00 22.44 309 ARG A CA 1
ATOM 2427 C C . ARG A 1 309 ? -2.535 52.746 -2.566 1.00 22.44 309 ARG A C 1
ATOM 2429 O O . ARG A 1 309 ? -3.539 53.197 -3.083 1.00 22.44 309 ARG A O 1
ATOM 2436 N N . THR A 1 310 ? -2.358 52.623 -1.231 1.00 23.73 310 THR A N 1
ATOM 2437 C CA . THR A 1 310 ? -2.500 53.587 -0.073 1.00 23.73 310 THR A CA 1
ATOM 2438 C C . THR A 1 310 ? -3.435 54.829 -0.149 1.00 23.73 310 THR A C 1
ATOM 2440 O O . THR A 1 310 ? -3.541 55.352 -1.253 1.00 23.73 310 THR A O 1
ATOM 2443 N N . PRO A 1 311 ? -3.921 55.469 0.973 1.00 34.97 311 PRO A N 1
ATOM 2444 C CA . PRO A 1 311 ? -3.204 55.636 2.270 1.00 34.97 311 PRO A CA 1
ATOM 2445 C C . PRO A 1 311 ? -4.002 55.845 3.611 1.00 34.97 311 PRO A C 1
ATOM 2447 O O . PRO A 1 311 ? -5.216 56.000 3.623 1.00 34.97 311 PRO A O 1
ATOM 2450 N N . ARG A 1 312 ? -3.205 56.023 4.700 1.00 25.47 312 ARG A N 1
ATOM 2451 C CA . ARG A 1 312 ? -3.418 56.685 6.035 1.00 25.47 312 ARG A CA 1
ATOM 2452 C C . ARG A 1 312 ? -4.041 55.829 7.170 1.00 25.47 312 ARG A C 1
ATOM 2454 O O . ARG A 1 312 ? -4.922 55.038 6.899 1.00 25.47 312 ARG A O 1
ATOM 2461 N N . SER A 1 313 ? -3.628 55.893 8.452 1.00 25.08 313 SER A N 1
ATOM 2462 C CA . SER A 1 313 ? -2.823 56.862 9.238 1.00 25.08 313 SER A CA 1
ATOM 2463 C C . SER A 1 313 ? -2.223 56.270 10.546 1.00 25.08 313 SER A C 1
ATOM 2465 O O . SER A 1 313 ? -2.817 55.385 11.146 1.00 25.08 313 SER A O 1
ATOM 2467 N N . SER A 1 314 ? -1.069 56.835 10.955 1.00 24.59 314 SER A N 1
ATOM 2468 C CA . SER A 1 314 ? -0.400 56.991 12.284 1.00 24.59 314 SER A CA 1
ATOM 2469 C C . SER A 1 314 ? -1.083 56.470 13.571 1.00 24.59 314 SER A C 1
ATOM 2471 O O . SER A 1 314 ? -2.276 56.686 13.725 1.00 24.59 314 SER A O 1
ATOM 2473 N N . THR A 1 315 ? -0.384 55.916 14.582 1.00 26.88 315 THR A N 1
ATOM 2474 C CA . THR A 1 315 ? 0.551 56.624 15.506 1.00 26.88 315 THR A CA 1
ATOM 2475 C C . THR A 1 315 ? 1.489 55.691 16.322 1.00 26.88 315 THR A C 1
ATOM 2477 O O . THR A 1 315 ? 1.300 54.484 16.410 1.00 26.88 315 THR A O 1
ATOM 2480 N N . ARG A 1 316 ? 2.544 56.301 16.896 1.00 25.64 316 ARG A N 1
ATOM 2481 C CA . ARG A 1 316 ? 3.723 55.765 17.620 1.00 25.64 316 ARG A CA 1
ATOM 2482 C C . ARG A 1 316 ? 3.485 55.367 19.101 1.00 25.64 316 ARG A C 1
ATOM 2484 O O . ARG A 1 316 ? 2.828 56.100 19.821 1.00 25.64 316 ARG A O 1
ATOM 2491 N N . THR A 1 317 ? 4.160 54.277 19.509 1.00 25.64 317 THR A N 1
ATOM 2492 C CA . THR A 1 317 ? 4.911 53.907 20.759 1.00 25.64 317 THR A CA 1
ATOM 2493 C C . THR A 1 317 ? 4.948 54.870 21.977 1.00 25.64 317 THR A C 1
ATOM 2495 O O . THR A 1 317 ? 5.019 56.077 21.744 1.00 25.64 317 THR A O 1
ATOM 2498 N N . PRO A 1 318 ? 5.116 54.393 23.247 1.00 34.41 318 PRO A N 1
ATOM 2499 C CA . PRO A 1 318 ? 6.450 53.993 23.765 1.00 34.41 318 PRO A CA 1
ATOM 2500 C C . PRO A 1 318 ? 6.548 52.815 24.776 1.00 34.41 318 PRO A C 1
ATOM 2502 O O . PRO A 1 318 ? 5.588 52.378 25.394 1.00 34.41 318 PRO A O 1
ATOM 2505 N N . ARG A 1 319 ? 7.808 52.355 24.884 1.00 25.62 319 ARG A N 1
ATOM 2506 C CA . ARG A 1 319 ? 8.511 51.438 25.814 1.00 25.62 319 ARG A CA 1
ATOM 2507 C C . ARG A 1 319 ? 8.053 51.387 27.284 1.00 25.62 319 ARG A C 1
ATOM 2509 O O . ARG A 1 319 ? 7.867 52.445 27.866 1.00 25.62 319 ARG A O 1
ATOM 2516 N N . THR A 1 320 ? 8.250 50.210 27.903 1.00 27.17 320 THR A N 1
ATOM 2517 C CA . THR A 1 320 ? 8.978 50.010 29.186 1.00 27.17 320 THR A CA 1
ATOM 2518 C C . THR A 1 320 ? 9.410 48.534 29.385 1.00 27.17 320 THR A C 1
ATOM 2520 O O . THR A 1 320 ? 8.651 47.604 29.147 1.00 27.17 320 THR A O 1
ATOM 2523 N N . GLN A 1 321 ? 10.664 48.337 29.809 1.00 27.22 321 GLN A N 1
ATOM 2524 C CA . GLN A 1 321 ? 11.244 47.188 30.552 1.00 27.22 321 GLN A CA 1
ATOM 2525 C C . GLN A 1 321 ? 11.601 47.730 31.971 1.00 27.22 321 GLN A C 1
ATOM 2527 O O . GLN A 1 321 ? 11.530 48.959 32.089 1.00 27.22 321 GLN A O 1
ATOM 2532 N N . PRO A 1 322 ? 12.030 46.970 33.024 1.00 36.91 322 PRO A N 1
ATOM 2533 C CA . PRO A 1 322 ? 12.801 45.702 33.012 1.00 36.91 322 PRO A CA 1
ATOM 2534 C C . PRO A 1 322 ? 12.537 44.703 34.184 1.00 36.91 322 PRO A C 1
ATOM 2536 O O . PRO A 1 322 ? 11.749 44.974 35.082 1.00 36.91 322 PRO A O 1
ATOM 2539 N N . SER A 1 323 ? 13.241 43.554 34.191 1.00 25.06 323 SER A N 1
ATOM 2540 C CA . SER A 1 323 ? 13.909 42.889 35.356 1.00 25.06 323 SER A CA 1
ATOM 2541 C C . SER A 1 323 ? 14.181 41.393 35.058 1.00 25.06 323 SER A C 1
ATOM 2543 O O . SER A 1 323 ? 13.294 40.636 34.692 1.00 25.06 323 SER A O 1
ATOM 2545 N N . SER A 1 324 ? 15.449 41.019 34.849 1.00 25.00 324 SER A N 1
ATOM 2546 C CA . SER A 1 324 ? 16.335 40.261 35.760 1.00 25.00 324 SER A CA 1
ATOM 2547 C C . SER A 1 324 ? 15.925 38.810 36.075 1.00 25.00 324 SER A C 1
ATOM 2549 O O . SER A 1 324 ? 15.034 38.566 36.876 1.00 25.00 324 SER A O 1
ATOM 2551 N N . SER A 1 325 ? 16.692 37.829 35.592 1.00 25.62 325 SER A N 1
ATOM 2552 C CA . SER A 1 325 ? 17.591 37.036 36.451 1.00 25.62 325 SER A CA 1
ATOM 2553 C C . SER A 1 325 ? 18.279 35.905 35.676 1.00 25.62 325 SER A C 1
ATOM 2555 O O . SER A 1 325 ? 17.794 35.360 34.691 1.00 25.62 325 SER A O 1
ATOM 2557 N N . CYS A 1 326 ? 19.493 35.633 36.131 1.00 21.30 326 CYS A N 1
ATOM 2558 C CA . CYS A 1 326 ? 20.498 34.744 35.585 1.00 21.30 326 CYS A CA 1
ATOM 2559 C C . CYS A 1 326 ? 20.277 33.307 36.086 1.00 21.30 326 CYS A C 1
ATOM 2561 O O . CYS A 1 326 ? 20.153 33.100 37.292 1.00 21.30 326 CYS A O 1
ATOM 2563 N N . ARG A 1 327 ? 20.346 32.299 35.206 1.00 24.16 327 ARG A N 1
ATOM 2564 C CA . ARG A 1 327 ? 20.773 30.947 35.603 1.00 24.16 327 ARG A CA 1
ATOM 2565 C C . ARG A 1 327 ? 21.506 30.237 34.465 1.00 24.16 327 ARG A C 1
ATOM 2567 O O . ARG A 1 327 ? 20.933 29.867 33.448 1.00 24.16 327 ARG A O 1
ATOM 2574 N N . LYS A 1 328 ? 22.811 30.054 34.671 1.00 23.34 328 LYS A N 1
ATOM 2575 C CA . LYS A 1 328 ? 23.681 29.136 33.929 1.00 23.34 328 LYS A CA 1
ATOM 2576 C C . LYS A 1 328 ? 23.446 27.711 34.444 1.00 23.34 328 LYS A C 1
ATOM 2578 O O . LYS A 1 328 ? 23.650 27.476 35.631 1.00 23.34 328 LYS A O 1
ATOM 2583 N N . SER A 1 329 ? 23.183 26.742 33.566 1.00 24.50 329 SER A N 1
ATOM 2584 C CA . SER A 1 329 ? 23.612 25.354 33.804 1.00 24.50 329 SER A CA 1
ATOM 2585 C C . SER A 1 329 ? 23.830 24.564 32.509 1.00 24.50 329 SER A C 1
ATOM 2587 O O . SER A 1 329 ? 22.893 24.192 31.818 1.00 24.50 329 SER A O 1
ATOM 2589 N N . ARG A 1 330 ? 25.121 24.319 32.251 1.00 24.11 330 ARG A N 1
ATOM 2590 C CA . ARG A 1 330 ? 25.767 23.136 31.648 1.00 24.11 330 ARG A CA 1
ATOM 2591 C C . ARG A 1 330 ? 25.149 22.522 30.380 1.00 24.11 330 ARG A C 1
ATOM 2593 O O . ARG A 1 330 ? 24.255 21.688 30.430 1.00 24.11 330 ARG A O 1
ATOM 2600 N N . ARG A 1 331 ? 25.812 22.825 29.256 1.00 21.11 331 ARG A N 1
ATOM 2601 C CA . ARG A 1 331 ? 25.836 22.023 28.025 1.00 21.11 331 ARG A CA 1
ATOM 2602 C C . ARG A 1 331 ? 26.348 20.604 28.318 1.00 21.11 331 ARG A C 1
ATOM 2604 O O . ARG A 1 331 ? 27.427 20.455 28.890 1.00 21.11 331 ARG A O 1
ATOM 2611 N N . ARG A 1 332 ? 25.617 19.584 27.864 1.00 23.36 332 ARG A N 1
ATOM 2612 C CA . ARG A 1 332 ? 26.164 18.265 27.519 1.00 23.36 332 ARG A CA 1
ATOM 2613 C C . ARG A 1 332 ? 25.930 18.056 26.028 1.00 23.36 332 ARG A C 1
ATOM 2615 O O . ARG A 1 332 ? 24.796 17.991 25.576 1.00 23.36 332 ARG A O 1
ATOM 2622 N N . THR A 1 333 ? 27.028 18.037 25.291 1.00 20.94 333 THR A N 1
ATOM 2623 C CA . THR A 1 333 ? 27.134 17.607 23.900 1.00 20.94 333 THR A CA 1
ATOM 2624 C C . THR A 1 333 ? 26.902 16.102 23.821 1.00 20.94 333 THR A C 1
ATOM 2626 O O . THR A 1 333 ? 27.580 15.355 24.526 1.00 20.94 333 THR A O 1
ATOM 2629 N N . TRP A 1 334 ? 25.985 15.672 22.957 1.00 20.66 334 TRP A N 1
ATOM 2630 C CA . TRP A 1 334 ? 25.930 14.300 22.460 1.00 20.66 334 TRP A CA 1
ATOM 2631 C C . TRP A 1 334 ? 26.310 14.304 20.984 1.00 20.66 334 TRP A C 1
ATOM 2633 O O . TRP A 1 334 ? 25.870 15.155 20.216 1.00 20.66 334 TRP A O 1
ATOM 2643 N N . VAL A 1 335 ? 27.219 13.393 20.660 1.00 22.67 335 VAL A N 1
ATOM 2644 C CA . VAL A 1 335 ? 27.806 13.146 19.346 1.00 22.67 335 VAL A CA 1
ATOM 2645 C C . VAL A 1 335 ? 26.887 12.174 18.607 1.00 22.67 335 VAL A C 1
ATOM 2647 O O . VAL A 1 335 ? 26.583 11.107 19.138 1.00 22.67 335 VAL A O 1
ATOM 2650 N N . GLU A 1 336 ? 26.440 12.541 17.408 1.00 22.17 336 GLU A N 1
ATOM 2651 C CA . GLU A 1 336 ? 25.712 11.657 16.491 1.00 22.17 336 GLU A CA 1
ATOM 2652 C C . GLU A 1 336 ? 26.673 10.652 15.832 1.00 22.17 336 GLU A C 1
ATOM 2654 O O . GLU A 1 336 ? 27.729 11.058 15.336 1.00 22.17 336 GLU A O 1
ATOM 2659 N N . PRO A 1 337 ? 26.326 9.357 15.736 1.00 23.78 337 PRO A N 1
ATOM 2660 C CA . PRO A 1 337 ? 26.915 8.479 14.743 1.00 23.78 337 PRO A CA 1
ATOM 2661 C C . PRO A 1 337 ? 26.184 8.678 13.413 1.00 23.78 337 PRO A C 1
ATOM 2663 O O . PRO A 1 337 ? 25.001 8.378 13.269 1.00 23.78 337 PRO A O 1
ATOM 2666 N N . CYS A 1 338 ? 26.937 9.174 12.437 1.00 22.39 338 CYS A N 1
ATOM 2667 C CA . CYS A 1 338 ? 26.576 9.225 11.031 1.00 22.39 338 CYS A CA 1
ATOM 2668 C C . CYS A 1 338 ? 26.343 7.796 10.508 1.00 22.39 338 CYS A C 1
ATOM 2670 O O . CYS A 1 338 ? 27.248 6.961 10.547 1.00 22.39 338 CYS A O 1
ATOM 2672 N N . GLY A 1 339 ? 25.132 7.517 10.030 1.00 23.22 339 GLY A N 1
ATOM 2673 C CA . GLY A 1 339 ? 24.745 6.241 9.436 1.00 23.22 339 GLY A CA 1
ATOM 2674 C C . GLY A 1 339 ? 23.574 6.454 8.489 1.00 23.22 339 GLY A C 1
ATOM 2675 O O . GLY A 1 339 ? 22.419 6.432 8.898 1.00 23.22 339 GLY A O 1
ATOM 2676 N N . SER A 1 340 ? 23.883 6.708 7.221 1.00 24.94 340 SER A N 1
ATOM 2677 C CA . SER A 1 340 ? 22.918 6.839 6.130 1.00 24.94 340 SER A CA 1
ATOM 2678 C C . SER A 1 340 ? 22.235 5.499 5.842 1.00 24.94 340 SER A C 1
ATOM 2680 O O . SER A 1 340 ? 22.881 4.575 5.345 1.00 24.94 340 SER A O 1
ATOM 2682 N N . ALA A 1 341 ? 20.933 5.409 6.110 1.00 24.62 341 ALA A N 1
ATOM 2683 C CA . ALA A 1 341 ? 20.056 4.341 5.634 1.00 24.62 341 ALA A CA 1
ATOM 2684 C C . ALA A 1 341 ? 19.041 4.930 4.632 1.00 24.62 341 ALA A C 1
ATOM 2686 O O . ALA A 1 341 ? 18.628 6.079 4.801 1.00 24.62 341 ALA A O 1
ATOM 2687 N N . PRO A 1 342 ? 18.661 4.194 3.572 1.00 26.78 342 PRO A N 1
ATOM 2688 C CA . PRO A 1 342 ? 17.847 4.732 2.489 1.00 26.78 342 PRO A CA 1
ATOM 2689 C C . PRO A 1 342 ? 16.399 4.960 2.940 1.00 26.78 342 PRO A C 1
ATOM 2691 O O . PRO A 1 342 ? 15.839 4.172 3.706 1.00 26.78 342 PRO A O 1
ATOM 2694 N N . SER A 1 343 ? 15.802 6.037 2.432 1.00 25.56 343 SER A N 1
ATOM 2695 C CA . SER A 1 343 ? 14.407 6.425 2.638 1.00 25.56 343 SER A CA 1
ATOM 2696 C C . SER A 1 343 ? 13.460 5.288 2.250 1.00 25.56 343 SER A C 1
ATOM 2698 O O . SER A 1 343 ? 13.289 4.979 1.072 1.00 25.56 343 SER A O 1
ATOM 2700 N N . ARG A 1 344 ? 12.829 4.665 3.247 1.00 31.30 344 ARG A N 1
ATOM 2701 C CA . ARG A 1 344 ? 11.687 3.773 3.039 1.00 31.30 344 ARG A CA 1
ATOM 2702 C C . ARG A 1 344 ? 10.424 4.596 3.250 1.00 31.30 344 ARG A C 1
ATOM 2704 O O . ARG A 1 344 ? 10.085 4.888 4.392 1.00 31.30 344 ARG A O 1
ATOM 2711 N N . HIS A 1 345 ? 9.752 4.969 2.163 1.00 28.36 345 HIS A N 1
ATOM 2712 C CA . HIS A 1 345 ? 8.387 5.481 2.238 1.00 28.36 345 HIS A CA 1
ATOM 2713 C C . HIS A 1 345 ? 7.503 4.406 2.881 1.00 28.36 345 HIS A C 1
ATOM 2715 O O . HIS A 1 345 ? 7.433 3.279 2.393 1.00 28.36 345 HIS A O 1
ATOM 2721 N N . ARG A 1 346 ? 6.887 4.737 4.016 1.00 34.50 346 ARG A N 1
ATOM 2722 C CA . ARG A 1 346 ? 5.871 3.917 4.676 1.00 34.50 346 ARG A CA 1
ATOM 2723 C C . ARG A 1 346 ? 4.562 4.688 4.613 1.00 34.50 346 ARG A C 1
ATOM 2725 O O . ARG A 1 346 ? 4.268 5.442 5.526 1.00 34.50 346 ARG A O 1
ATOM 2732 N N . SER A 1 347 ? 3.826 4.546 3.521 1.00 30.16 347 SER A N 1
ATOM 2733 C CA . SER A 1 347 ? 2.490 5.123 3.391 1.00 30.16 347 SER A CA 1
ATOM 2734 C C . SER A 1 347 ? 1.470 4.335 4.204 1.00 30.16 347 SER A C 1
ATOM 2736 O O . SER A 1 347 ? 1.631 3.134 4.398 1.00 30.16 347 SER A O 1
ATOM 2738 N N . TRP A 1 348 ? 0.435 5.010 4.693 1.00 36.34 348 TRP A N 1
ATOM 2739 C CA . TRP A 1 348 ? -0.676 4.413 5.436 1.00 36.34 348 TRP A CA 1
ATOM 2740 C C . TRP A 1 348 ? -1.994 4.716 4.752 1.00 36.34 348 TRP A C 1
ATOM 2742 O O . TRP A 1 348 ? -2.113 5.758 4.113 1.00 36.34 348 TRP A O 1
ATOM 2752 N N . TRP A 1 349 ? -2.992 3.858 4.962 1.00 36.72 349 TRP A N 1
ATOM 2753 C CA . TRP A 1 349 ? -4.332 4.047 4.418 1.00 36.72 349 TRP A CA 1
ATOM 2754 C C . TRP A 1 349 ? -5.340 4.206 5.555 1.00 36.72 349 TRP A C 1
ATOM 2756 O O . TRP A 1 349 ? -5.337 3.466 6.538 1.00 36.72 349 TRP A O 1
ATOM 2766 N N . MET A 1 350 ? -6.229 5.171 5.415 1.00 42.47 350 MET A N 1
ATOM 2767 C CA . MET A 1 350 ? -7.462 5.273 6.175 1.00 42.47 350 MET A CA 1
ATOM 2768 C C . MET A 1 350 ? -8.610 5.054 5.203 1.00 42.47 350 MET A C 1
ATOM 2770 O O . MET A 1 350 ? -8.601 5.609 4.111 1.00 42.47 350 MET A O 1
ATOM 2774 N N . ILE A 1 351 ? -9.588 4.245 5.589 1.00 59.38 351 ILE A N 1
ATOM 2775 C CA . ILE A 1 351 ? -10.824 4.081 4.826 1.00 59.38 351 ILE A CA 1
ATOM 2776 C C . ILE A 1 351 ? -11.937 4.660 5.694 1.00 59.38 351 ILE A C 1
ATOM 2778 O O . ILE A 1 351 ? -12.071 4.272 6.855 1.00 59.38 351 ILE A O 1
ATOM 2782 N N . ALA A 1 352 ? -12.677 5.627 5.169 1.00 52.78 352 ALA A N 1
ATOM 2783 C CA . ALA A 1 352 ? -13.828 6.236 5.825 1.00 52.78 352 ALA A CA 1
ATOM 2784 C C . ALA A 1 352 ? -15.079 5.983 4.981 1.00 52.78 352 ALA A C 1
ATOM 2786 O O . ALA A 1 352 ? -15.001 6.065 3.756 1.00 52.78 352 ALA A O 1
ATOM 2787 N N . ARG A 1 353 ? -16.191 5.646 5.631 1.00 38.50 353 ARG A N 1
ATOM 2788 C CA . ARG A 1 353 ? -17.506 5.457 5.011 1.00 38.50 353 ARG A CA 1
ATOM 2789 C C . ARG A 1 353 ? -18.333 6.730 5.132 1.00 38.50 353 ARG A C 1
ATOM 2791 O O . ARG A 1 353 ? -18.271 7.353 6.216 1.00 38.50 353 ARG A O 1
#

pLDDT: mean 71.18, std 30.47, range [19.2, 98.12]

Radius of gyration: 28.97 Å; chains: 1; bounding box: 72×75×81 Å